Protein AF-A0A9P6C7R6-F1 (afdb_monomer_lite)

Secondary structure (DSSP, 8-state):
--S--S-TTB-HHHHHHHHHHHHTSHHHHHS-----EEEEETTTTEEEEE-TTHHHH--GGGHHHHHHHHTB-SSSB-TTHHHHHHHHHHHHHHHHHH-TTEEEET-EEEEE----HHHHHHHHHHHHH-SS--------S--------------S---THHHHHHTTTS-SS--S--TTPPEEEEE-TTEEEETTSEEEPPSS--SS-SS-EEETTEEE-B-TTT--EEESS--SSTTS--HHHHHHHHHHHHHHHHHHHHHHHHHHHHHHH-GGGGGGPPPPPP-TTTHHHHHHHTT-SSSSSS--

Structure (mmCIF, N/CA/C/O backbone):
data_AF-A0A9P6C7R6-F1
#
_entry.id   AF-A0A9P6C7R6-F1
#
loop_
_atom_site.group_PDB
_atom_site.id
_atom_site.type_symbol
_atom_site.label_atom_id
_atom_site.label_alt_id
_atom_site.label_comp_id
_atom_site.label_asym_id
_atom_site.label_entity_id
_atom_site.label_seq_id
_atom_site.pdbx_PDB_ins_code
_atom_site.Cartn_x
_atom_site.Cartn_y
_atom_site.Cartn_z
_atom_site.occupancy
_atom_site.B_iso_or_equiv
_atom_site.auth_seq_id
_atom_site.auth_comp_id
_atom_site.auth_asym_id
_atom_site.auth_atom_id
_atom_site.pdbx_PDB_model_num
ATOM 1 N N . MET A 1 1 ? 5.399 0.165 -2.615 1.00 94.88 1 MET A N 1
ATOM 2 C CA . MET A 1 1 ? 5.169 -1.297 -2.638 1.00 94.88 1 MET A CA 1
ATOM 3 C C . MET A 1 1 ? 6.331 -1.987 -3.335 1.00 94.88 1 MET A C 1
ATOM 5 O O . MET A 1 1 ? 6.963 -1.349 -4.171 1.00 94.88 1 MET A O 1
ATOM 9 N N . GLY A 1 2 ? 6.637 -3.234 -2.984 1.00 93.56 2 GLY A N 1
ATOM 10 C CA . GLY A 1 2 ? 7.708 -4.033 -3.580 1.00 93.56 2 GLY A CA 1
ATOM 11 C C . GLY A 1 2 ? 9.089 -3.879 -2.936 1.00 93.56 2 GLY A C 1
ATOM 12 O O . GLY A 1 2 ? 9.424 -2.855 -2.336 1.00 93.56 2 GLY A O 1
ATOM 13 N N . THR A 1 3 ? 9.912 -4.906 -3.124 1.00 90.50 3 THR A N 1
ATOM 14 C CA . THR A 1 3 ? 11.324 -5.013 -2.708 1.00 90.50 3 THR A CA 1
ATOM 15 C C . THR A 1 3 ? 12.289 -4.407 -3.739 1.00 90.50 3 THR A C 1
ATOM 17 O O . THR A 1 3 ? 13.413 -4.027 -3.405 1.00 90.50 3 THR A O 1
ATOM 20 N N . ARG A 1 4 ? 11.834 -4.176 -4.978 1.00 92.31 4 ARG A N 1
ATOM 21 C CA . ARG A 1 4 ? 12.520 -3.351 -5.986 1.00 92.31 4 ARG A CA 1
ATOM 22 C C . ARG A 1 4 ? 11.795 -2.032 -6.225 1.00 92.31 4 ARG A C 1
ATOM 24 O O . ARG A 1 4 ? 10.586 -1.970 -6.410 1.00 92.31 4 ARG A O 1
ATOM 31 N N . GLN A 1 5 ? 12.576 -0.953 -6.237 1.00 91.69 5 GLN A N 1
ATOM 32 C CA . GLN A 1 5 ? 12.093 0.436 -6.242 1.00 91.69 5 GLN A CA 1
ATOM 33 C C . GLN A 1 5 ? 12.692 1.273 -7.389 1.00 91.69 5 GLN A C 1
ATOM 35 O O . GLN A 1 5 ? 12.759 2.502 -7.309 1.00 91.69 5 GLN A O 1
ATOM 40 N N . TYR A 1 6 ? 13.199 0.615 -8.431 1.00 93.00 6 TYR A N 1
ATOM 41 C CA . TYR A 1 6 ? 13.752 1.246 -9.630 1.00 93.00 6 TYR A CA 1
ATOM 42 C C . TYR A 1 6 ? 13.246 0.515 -10.881 1.00 93.00 6 TYR A C 1
ATOM 44 O O . TYR A 1 6 ? 13.179 -0.718 -10.881 1.00 93.00 6 TYR A O 1
ATOM 52 N N . GLY A 1 7 ? 12.906 1.284 -11.918 1.00 91.69 7 GLY A N 1
ATOM 53 C CA . GLY A 1 7 ? 12.476 0.784 -13.229 1.00 91.69 7 GLY A CA 1
ATOM 54 C C . GLY A 1 7 ? 13.594 0.107 -14.030 1.00 91.69 7 GLY A C 1
ATOM 55 O O . GLY A 1 7 ? 14.722 -0.041 -13.550 1.00 91.69 7 GLY A O 1
ATOM 56 N N . MET A 1 8 ? 13.280 -0.340 -15.243 1.00 92.00 8 MET A N 1
ATOM 57 C CA . MET A 1 8 ? 14.215 -1.090 -16.096 1.00 92.00 8 MET A CA 1
ATOM 58 C C . MET A 1 8 ? 15.290 -0.210 -16.739 1.00 92.00 8 MET A C 1
ATOM 60 O O . MET A 1 8 ? 16.418 -0.649 -16.930 1.00 92.00 8 MET A O 1
ATOM 64 N N . ASP A 1 9 ? 14.954 1.047 -16.998 1.00 90.50 9 ASP A N 1
ATOM 65 C CA . ASP A 1 9 ? 15.763 2.099 -17.617 1.00 90.50 9 ASP A CA 1
ATOM 66 C C . ASP A 1 9 ? 16.523 2.958 -16.589 1.00 90.50 9 ASP A C 1
ATOM 68 O O . ASP A 1 9 ? 17.091 4.007 -16.909 1.00 90.50 9 ASP A O 1
ATOM 72 N N . ALA A 1 10 ? 16.553 2.543 -15.321 1.00 92.31 10 ALA A N 1
ATOM 73 C CA . ALA A 1 10 ? 17.283 3.263 -14.287 1.00 92.31 10 ALA A CA 1
ATOM 74 C C . ALA A 1 10 ? 18.778 3.373 -14.635 1.00 92.31 10 ALA A C 1
ATOM 76 O O . ALA A 1 10 ? 19.375 2.473 -15.230 1.00 92.31 10 ALA A O 1
ATOM 77 N N . THR A 1 11 ? 19.420 4.462 -14.211 1.00 92.31 11 THR A N 1
ATOM 78 C CA . THR A 1 11 ? 20.887 4.534 -14.235 1.00 92.31 11 THR A CA 1
ATOM 79 C C . THR A 1 11 ? 21.481 3.680 -13.112 1.00 92.31 11 THR A C 1
ATOM 81 O O . THR A 1 11 ? 20.829 3.406 -12.096 1.00 92.31 11 THR A O 1
ATOM 84 N N . MET A 1 12 ? 22.757 3.303 -13.228 1.00 91.25 12 MET A N 1
ATOM 85 C CA . MET A 1 12 ? 23.468 2.575 -12.164 1.00 91.25 12 MET A CA 1
ATOM 86 C C . MET A 1 12 ? 23.433 3.323 -10.821 1.00 91.25 12 MET A C 1
ATOM 88 O O . MET A 1 12 ? 23.206 2.719 -9.768 1.00 91.25 12 MET A O 1
ATOM 92 N N . SER A 1 13 ? 23.573 4.653 -10.853 1.00 93.25 13 SER A N 1
ATOM 93 C CA . SER A 1 13 ? 23.469 5.509 -9.665 1.00 93.25 13 SER A CA 1
ATOM 94 C C . SER A 1 13 ? 22.073 5.448 -9.033 1.00 93.25 13 SER A C 1
ATOM 96 O O . SER A 1 13 ? 21.936 5.261 -7.818 1.00 93.25 13 SER A O 1
ATOM 98 N N . LYS A 1 14 ? 21.013 5.511 -9.852 1.00 93.00 14 LYS A N 1
ATOM 99 C CA . LYS A 1 14 ? 19.628 5.393 -9.378 1.00 93.00 14 LYS A CA 1
ATOM 100 C C . LYS A 1 14 ? 19.358 4.024 -8.766 1.00 93.00 14 LYS A C 1
ATOM 102 O O . LYS A 1 14 ? 18.831 3.970 -7.654 1.00 93.00 14 LYS A O 1
ATOM 107 N N . LYS A 1 15 ? 19.770 2.938 -9.428 1.00 93.75 15 LYS A N 1
ATOM 108 C CA . LYS A 1 15 ? 19.685 1.570 -8.892 1.00 93.75 15 LYS A CA 1
ATOM 109 C C . LYS A 1 15 ? 20.369 1.468 -7.530 1.00 93.75 15 LYS A C 1
ATOM 111 O O . LYS A 1 15 ? 19.745 1.013 -6.573 1.00 93.75 15 LYS A O 1
ATOM 116 N N . LYS A 1 16 ? 21.611 1.953 -7.408 1.00 94.62 16 LYS A N 1
ATOM 117 C CA . LYS A 1 16 ? 22.373 1.951 -6.146 1.00 94.62 16 LYS A CA 1
ATOM 118 C C . LYS A 1 16 ? 21.652 2.729 -5.039 1.00 94.62 16 LYS A C 1
ATOM 120 O O . LYS A 1 16 ? 21.514 2.225 -3.928 1.00 94.62 16 LYS A O 1
ATOM 125 N N . SER A 1 17 ? 21.143 3.926 -5.343 1.00 93.88 17 SER A N 1
ATOM 126 C CA . SER A 1 17 ? 20.391 4.753 -4.387 1.00 93.88 17 SER A CA 1
ATOM 127 C C . SER A 1 17 ? 19.100 4.078 -3.916 1.00 93.88 17 SER A C 1
ATOM 129 O O . SER A 1 17 ? 18.814 4.061 -2.718 1.00 93.88 17 SER A O 1
ATOM 131 N N . GLN A 1 18 ? 18.323 3.505 -4.839 1.00 93.69 18 GLN A N 1
ATOM 132 C CA . GLN A 1 18 ? 17.054 2.853 -4.510 1.00 93.69 18 GLN A CA 1
ATOM 133 C C . GLN A 1 18 ? 17.266 1.549 -3.739 1.00 93.69 18 GLN A C 1
ATOM 135 O O . GLN A 1 18 ? 16.522 1.301 -2.794 1.00 93.69 18 GLN A O 1
ATOM 140 N N . ARG A 1 19 ? 18.309 0.769 -4.061 1.00 93.38 19 ARG A N 1
ATOM 141 C CA . ARG A 1 19 ? 18.711 -0.401 -3.264 1.00 93.38 19 ARG A CA 1
ATOM 142 C C . ARG A 1 19 ? 19.084 -0.005 -1.841 1.00 93.38 19 ARG A C 1
ATOM 144 O O . ARG A 1 19 ? 18.451 -0.489 -0.917 1.00 93.38 19 ARG A O 1
ATOM 151 N N . LYS A 1 20 ? 19.966 0.98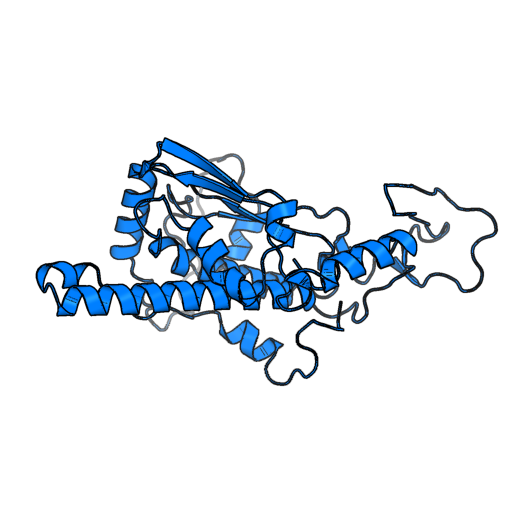9 -1.668 1.00 94.44 20 LYS A N 1
ATOM 152 C CA . LYS A 1 20 ? 20.350 1.490 -0.335 1.00 94.44 20 LYS A CA 1
ATOM 153 C C . LYS A 1 20 ? 19.141 1.933 0.500 1.00 94.44 20 LYS A C 1
ATOM 155 O O . LYS A 1 20 ? 19.106 1.697 1.702 1.00 94.44 20 LYS A O 1
ATOM 160 N N . LYS A 1 21 ? 18.146 2.584 -0.116 1.00 92.94 21 LYS A N 1
ATOM 161 C CA . LYS A 1 21 ? 16.893 2.941 0.575 1.00 92.94 21 LYS A CA 1
ATOM 162 C C . LYS A 1 21 ? 16.058 1.714 0.915 1.00 92.94 21 LYS A C 1
ATOM 164 O O . LYS A 1 21 ? 15.513 1.661 2.008 1.00 92.94 21 LYS A O 1
ATOM 169 N N . CYS A 1 22 ? 15.936 0.762 -0.005 1.00 93.06 22 CYS A N 1
ATOM 170 C CA . CYS A 1 22 ? 15.212 -0.475 0.255 1.00 93.06 22 CYS A CA 1
ATOM 171 C C . CYS A 1 22 ? 15.842 -1.223 1.436 1.00 93.06 22 CYS A C 1
ATOM 173 O O . CYS A 1 22 ? 15.143 -1.537 2.390 1.00 93.06 22 CYS A O 1
ATOM 175 N N . ASP A 1 23 ? 17.169 -1.370 1.425 1.00 92.38 23 ASP A N 1
ATOM 176 C CA . ASP A 1 23 ? 17.948 -2.059 2.455 1.00 92.38 23 ASP A CA 1
ATOM 177 C C . ASP A 1 23 ? 17.798 -1.454 3.851 1.00 92.38 23 ASP A C 1
ATOM 179 O O . ASP A 1 23 ? 17.815 -2.186 4.835 1.00 92.38 23 ASP A O 1
ATOM 183 N N . ARG A 1 24 ? 17.654 -0.127 3.941 1.00 93.75 24 ARG A N 1
ATOM 184 C CA . ARG A 1 24 ? 17.542 0.604 5.212 1.00 93.75 24 ARG A CA 1
ATOM 185 C C . ARG A 1 24 ? 16.098 0.784 5.693 1.00 93.75 24 ARG A C 1
ATOM 187 O O . ARG A 1 24 ? 15.881 1.494 6.662 1.00 93.75 24 ARG A O 1
ATOM 194 N N . THR A 1 25 ? 15.107 0.249 4.986 1.00 95.56 25 THR A N 1
ATOM 195 C CA . THR A 1 25 ? 13.692 0.448 5.328 1.00 95.56 25 THR A CA 1
ATOM 196 C C . THR A 1 25 ? 12.955 -0.880 5.371 1.00 95.56 25 THR A C 1
ATOM 198 O O . THR A 1 25 ? 13.440 -1.910 4.904 1.00 95.56 25 THR A O 1
ATOM 201 N N . THR A 1 26 ? 11.715 -0.834 5.840 1.00 96.38 26 THR A N 1
ATOM 202 C CA . THR A 1 26 ? 10.766 -1.950 5.783 1.00 96.38 26 THR A CA 1
ATOM 203 C C . THR A 1 26 ? 10.492 -2.462 4.368 1.00 96.38 26 THR A C 1
ATOM 205 O O . THR A 1 26 ? 10.004 -3.576 4.216 1.00 96.38 26 THR A O 1
ATOM 208 N N . SER A 1 27 ? 10.865 -1.728 3.308 1.00 95.38 27 SER A N 1
ATOM 209 C CA . SER A 1 27 ? 10.703 -2.225 1.934 1.00 95.38 27 SER A CA 1
ATOM 210 C C . SER A 1 27 ? 11.466 -3.517 1.682 1.00 95.38 27 SER A C 1
ATOM 212 O O . SER A 1 27 ? 10.966 -4.341 0.924 1.00 95.38 27 SER A O 1
ATOM 214 N N . ARG A 1 28 ? 12.633 -3.705 2.315 1.00 93.12 28 ARG A N 1
ATOM 215 C CA . ARG A 1 28 ? 13.377 -4.957 2.199 1.00 93.12 28 ARG A CA 1
ATOM 216 C C . ARG A 1 28 ? 12.634 -6.082 2.899 1.00 93.12 28 ARG A C 1
ATOM 218 O O . ARG A 1 28 ? 12.256 -7.022 2.233 1.00 93.12 28 ARG A O 1
ATOM 225 N N . SER A 1 29 ? 12.398 -5.984 4.203 1.00 94.38 29 SER A N 1
ATOM 226 C CA . SER A 1 29 ? 11.849 -7.097 4.992 1.00 94.38 29 SER A CA 1
ATOM 227 C C . SER A 1 29 ? 10.355 -7.355 4.785 1.00 94.38 29 SER A C 1
ATOM 229 O O . SER A 1 29 ? 9.925 -8.494 4.918 1.00 94.38 29 SER A O 1
ATOM 231 N N . LEU A 1 30 ? 9.566 -6.323 4.476 1.00 95.75 30 LEU A N 1
ATOM 232 C CA . LEU A 1 30 ? 8.101 -6.397 4.403 1.00 95.75 30 LEU A CA 1
ATOM 233 C C . LEU A 1 30 ? 7.547 -6.161 2.990 1.00 95.75 30 LEU A C 1
ATOM 235 O O . LEU A 1 30 ? 6.341 -6.258 2.783 1.00 95.75 30 LEU A O 1
ATOM 239 N N . GLY A 1 31 ? 8.371 -5.776 2.008 1.00 95.44 31 GLY A N 1
ATOM 240 C CA . GLY A 1 31 ? 7.878 -5.401 0.673 1.00 95.44 31 GLY A CA 1
ATOM 241 C C . GLY A 1 31 ? 7.023 -4.123 0.663 1.00 95.44 31 GLY A C 1
ATOM 242 O O . GLY A 1 31 ? 6.351 -3.814 -0.324 1.00 95.44 31 GLY A O 1
ATOM 243 N N . VAL A 1 32 ? 7.030 -3.350 1.749 1.00 96.50 32 VAL A N 1
ATOM 244 C CA . VAL A 1 32 ? 6.277 -2.101 1.906 1.00 96.50 32 VAL A CA 1
ATOM 245 C C . VAL A 1 32 ? 7.051 -1.147 2.812 1.00 96.50 32 VAL A C 1
ATOM 247 O O . VAL A 1 32 ? 7.768 -1.578 3.701 1.00 96.50 32 VAL A O 1
ATOM 250 N N . ARG A 1 33 ? 6.930 0.162 2.575 1.00 96.00 33 ARG A N 1
ATOM 251 C CA . ARG A 1 33 ? 7.347 1.213 3.516 1.00 96.00 33 ARG A CA 1
ATOM 252 C C . ARG A 1 33 ? 6.305 2.317 3.531 1.00 96.00 33 ARG A C 1
ATOM 254 O O . ARG A 1 33 ? 5.650 2.545 2.511 1.00 96.00 33 ARG A O 1
ATOM 261 N N . VAL A 1 34 ? 6.221 3.039 4.639 1.00 96.19 34 VAL A N 1
ATOM 262 C CA . VAL A 1 34 ? 5.371 4.224 4.746 1.00 96.19 34 VAL A CA 1
ATOM 263 C C . VAL A 1 34 ? 6.041 5.380 4.002 1.00 96.19 34 VAL A C 1
ATOM 265 O O . VAL A 1 34 ? 7.181 5.749 4.279 1.00 96.19 34 VAL A O 1
ATOM 268 N N . CYS A 1 35 ? 5.352 5.926 3.000 1.00 94.44 35 CYS A N 1
ATOM 269 C CA . CYS A 1 35 ? 5.819 7.101 2.252 1.00 94.44 35 CYS A CA 1
ATOM 270 C C . CYS A 1 35 ? 5.299 8.420 2.843 1.00 94.44 35 CYS A C 1
ATOM 272 O O . CYS A 1 35 ? 5.810 9.481 2.491 1.00 94.44 35 CYS A O 1
ATOM 274 N N . GLY A 1 36 ? 4.307 8.338 3.722 1.00 95.25 36 GLY A N 1
ATOM 275 C CA . GLY A 1 36 ? 3.716 9.435 4.467 1.00 95.25 36 GLY A CA 1
ATOM 276 C C . GLY A 1 36 ? 2.305 9.063 4.914 1.00 95.25 36 GLY A C 1
ATOM 277 O O . GLY A 1 36 ? 1.679 8.186 4.315 1.00 95.25 36 GLY A O 1
ATOM 278 N N . MET A 1 37 ? 1.817 9.722 5.955 1.00 95.31 37 MET A N 1
ATOM 279 C CA . MET A 1 37 ? 0.425 9.652 6.384 1.00 95.31 37 MET A CA 1
ATOM 280 C C . MET A 1 37 ? -0.005 10.974 7.013 1.00 95.31 37 MET A C 1
ATOM 282 O O . MET A 1 37 ? 0.809 11.718 7.560 1.00 95.31 37 MET A O 1
ATOM 286 N N . GLN A 1 38 ? -1.300 11.244 6.931 1.00 96.31 38 GLN A N 1
ATOM 287 C CA . GLN A 1 38 ? -1.955 12.365 7.583 1.00 96.31 38 GLN A CA 1
ATOM 288 C C . GLN A 1 38 ? -3.252 11.838 8.191 1.00 96.31 38 GLN A C 1
ATOM 290 O O . GLN A 1 38 ? -4.066 11.246 7.483 1.00 96.31 38 GLN A O 1
ATOM 295 N N . VAL A 1 39 ? -3.417 12.024 9.497 1.00 96.62 39 VAL A N 1
ATOM 296 C CA . VAL A 1 39 ? -4.506 11.434 10.282 1.00 96.62 39 VAL A CA 1
ATOM 297 C C . VAL A 1 39 ? -5.137 12.526 11.130 1.00 96.62 39 VAL A C 1
ATOM 299 O O . VAL A 1 39 ? -4.428 13.251 11.825 1.00 96.62 39 VAL A O 1
ATOM 302 N N . TRP A 1 40 ? -6.459 12.669 11.065 1.00 96.25 40 TRP A N 1
ATOM 303 C CA . TRP A 1 40 ? -7.188 13.592 11.933 1.00 96.25 40 TRP A CA 1
ATOM 304 C C . TRP A 1 40 ? -7.342 12.985 13.329 1.00 96.25 40 TRP A C 1
ATOM 306 O O . TRP A 1 40 ? -7.900 11.895 13.481 1.00 96.25 40 TRP A O 1
ATOM 316 N N . ASN A 1 41 ? -6.851 13.696 14.339 1.00 95.19 41 ASN A N 1
ATOM 317 C CA . ASN A 1 41 ? -7.030 13.356 15.739 1.00 95.19 41 ASN A CA 1
ATOM 318 C C . ASN A 1 41 ? -8.208 14.164 16.291 1.00 95.19 41 ASN A C 1
ATOM 320 O O . ASN A 1 41 ? -8.160 15.390 16.342 1.00 95.19 41 ASN A O 1
ATOM 324 N N . VAL A 1 42 ? -9.262 13.460 16.694 1.00 94.38 42 VAL A N 1
ATOM 325 C CA . VAL A 1 42 ? -10.492 14.042 17.240 1.00 94.38 42 VAL A CA 1
ATOM 326 C C . VAL A 1 42 ? -10.247 14.635 18.625 1.00 94.38 42 VAL A C 1
ATOM 328 O O . VAL A 1 42 ? -10.755 15.710 18.908 1.00 94.38 42 VAL A O 1
ATOM 331 N N . ALA A 1 43 ? -9.428 13.989 19.459 1.00 93.00 43 ALA A N 1
ATOM 332 C CA . ALA A 1 43 ? -9.147 14.459 20.814 1.00 93.00 43 ALA A CA 1
ATOM 333 C C . ALA A 1 43 ? -8.364 15.783 20.832 1.00 93.00 43 ALA A C 1
ATOM 335 O O . ALA A 1 43 ? -8.543 16.591 21.738 1.00 93.00 43 ALA A O 1
ATOM 336 N N . THR A 1 44 ? -7.490 16.005 19.845 1.00 95.12 44 THR A N 1
ATOM 337 C CA . THR A 1 44 ? -6.675 17.228 19.729 1.00 95.12 44 THR A CA 1
ATOM 338 C C . THR A 1 44 ? -7.141 18.174 18.624 1.00 95.12 44 THR A C 1
ATOM 340 O O . THR A 1 44 ? -6.441 19.148 18.348 1.00 95.12 44 THR A O 1
ATOM 343 N N . GLU A 1 45 ? -8.246 17.854 17.944 1.00 95.44 45 GLU A N 1
ATOM 344 C CA . GLU A 1 45 ? -8.813 18.595 16.805 1.00 95.44 45 GLU A CA 1
ATOM 345 C C . GLU A 1 45 ? -7.760 19.056 15.779 1.00 95.44 45 GLU A C 1
ATOM 347 O O . GLU A 1 45 ? -7.742 20.195 15.309 1.00 95.44 45 GLU A O 1
ATOM 352 N N . SER A 1 46 ? -6.815 18.173 15.457 1.00 95.88 46 SER A N 1
ATOM 353 C CA . SER A 1 46 ? -5.667 18.512 14.612 1.00 95.88 46 SER A CA 1
ATOM 354 C C . SER A 1 46 ? -5.150 17.318 13.819 1.00 95.88 46 SER A C 1
ATOM 356 O O . SER A 1 46 ? -5.408 16.156 14.134 1.00 95.88 46 SER A O 1
ATOM 358 N N . TYR A 1 47 ? -4.399 17.606 12.754 1.00 95.75 47 TYR A N 1
ATOM 359 C CA . TYR A 1 47 ? -3.751 16.574 11.954 1.00 95.75 47 TYR A CA 1
ATOM 360 C C . TYR A 1 47 ? -2.426 16.134 12.573 1.00 95.75 47 TYR A C 1
ATOM 362 O O . TYR A 1 47 ? -1.510 16.937 12.739 1.00 95.75 47 TYR A O 1
ATOM 370 N N . SER A 1 48 ? -2.292 14.831 12.806 1.00 94.38 48 SER A N 1
ATOM 371 C CA . SER A 1 48 ? -0.994 14.183 12.961 1.00 94.38 48 SER A CA 1
ATOM 372 C C . SER A 1 48 ? -0.428 13.875 11.576 1.00 94.38 48 SER A C 1
ATOM 374 O O . SER A 1 48 ? -1.102 13.258 10.746 1.00 94.38 48 SER A O 1
ATOM 376 N N . ILE A 1 49 ? 0.793 14.335 11.305 1.00 95.06 49 ILE A N 1
ATOM 377 C CA . ILE A 1 49 ? 1.462 14.172 10.013 1.00 95.06 49 ILE A CA 1
ATOM 378 C C . ILE A 1 49 ? 2.744 13.381 10.230 1.00 95.06 49 ILE A C 1
ATOM 380 O O . ILE A 1 49 ? 3.590 13.759 11.037 1.00 95.06 49 ILE A O 1
ATOM 384 N N . GLN A 1 50 ? 2.910 12.315 9.456 1.00 94.31 50 GLN A N 1
ATOM 385 C CA . GLN A 1 50 ? 4.173 11.605 9.331 1.00 94.31 50 GLN A CA 1
ATOM 386 C C . GLN A 1 50 ? 4.645 11.739 7.890 1.00 94.31 50 GLN A C 1
ATOM 388 O O . GLN A 1 50 ? 3.952 11.335 6.954 1.00 94.31 50 GLN A O 1
ATOM 393 N N . ASP A 1 51 ? 5.824 12.316 7.694 1.00 95.31 51 ASP A N 1
ATOM 394 C CA . ASP A 1 51 ? 6.372 12.499 6.359 1.00 95.31 51 ASP A CA 1
ATOM 395 C C . ASP A 1 51 ? 7.170 11.273 5.878 1.00 95.31 51 ASP A C 1
ATOM 397 O O . ASP A 1 51 ? 7.327 10.250 6.553 1.00 95.31 51 ASP A O 1
ATOM 401 N N . LYS A 1 52 ? 7.706 11.381 4.660 1.00 91.00 52 LYS A N 1
ATOM 402 C CA . LYS A 1 52 ? 8.511 10.326 4.033 1.00 91.00 52 LYS A CA 1
ATOM 403 C C . LYS A 1 52 ? 9.847 10.060 4.724 1.00 91.00 52 LYS A C 1
ATOM 405 O O . LYS A 1 52 ? 10.500 9.088 4.352 1.00 91.00 52 LYS A O 1
ATOM 410 N N . TYR A 1 53 ? 10.343 10.971 5.557 1.00 93.25 53 TYR A N 1
ATOM 411 C CA . TYR A 1 53 ? 11.594 10.796 6.285 1.00 93.25 53 TYR A CA 1
ATOM 412 C C . TYR A 1 53 ? 11.315 9.996 7.546 1.00 93.25 53 TYR A C 1
ATOM 414 O O . TYR A 1 53 ? 11.909 8.934 7.694 1.00 93.25 53 TYR A O 1
ATOM 422 N N . SER A 1 54 ? 10.303 10.388 8.320 1.00 92.19 54 SER A N 1
ATOM 423 C CA . SER A 1 54 ? 9.813 9.596 9.450 1.00 92.19 54 SER A CA 1
ATOM 424 C C . SER A 1 54 ? 9.420 8.177 9.022 1.00 92.19 54 SER A C 1
ATOM 426 O O . SER A 1 54 ? 9.815 7.206 9.656 1.00 92.19 54 SER A O 1
ATOM 428 N N . GLY A 1 55 ? 8.739 8.023 7.880 1.00 93.00 55 GLY A N 1
ATOM 429 C CA . GLY A 1 55 ? 8.384 6.706 7.335 1.00 93.00 55 GLY A CA 1
ATOM 430 C C . GLY A 1 55 ? 9.576 5.819 6.932 1.00 93.00 55 GLY A C 1
ATOM 431 O O . GLY A 1 55 ? 9.419 4.605 6.799 1.00 93.00 55 GLY A O 1
ATOM 432 N N . ARG A 1 56 ? 10.777 6.390 6.734 1.00 93.19 56 ARG A N 1
ATOM 433 C CA . ARG A 1 56 ? 12.011 5.621 6.461 1.00 93.19 56 ARG A CA 1
ATOM 434 C C . ARG A 1 56 ? 12.684 5.105 7.722 1.00 93.19 56 ARG A C 1
ATOM 436 O O . ARG A 1 56 ? 13.506 4.203 7.597 1.00 93.19 56 ARG A O 1
ATOM 443 N N . ASP A 1 57 ? 12.370 5.688 8.869 1.00 95.62 57 ASP A N 1
ATOM 444 C CA . ASP A 1 57 ? 12.975 5.315 10.143 1.00 95.62 57 ASP A CA 1
ATOM 445 C C . ASP A 1 57 ? 12.122 4.273 10.886 1.00 95.62 57 ASP A C 1
ATOM 447 O O . ASP A 1 57 ? 12.596 3.673 11.845 1.00 95.62 57 ASP A O 1
ATOM 451 N N . VAL A 1 58 ? 10.909 3.987 10.386 1.00 96.44 58 VAL A N 1
ATOM 452 C CA . VAL A 1 58 ? 10.040 2.906 10.875 1.00 96.44 58 VAL A CA 1
ATOM 453 C C . VAL A 1 58 ? 10.745 1.561 10.749 1.00 96.44 58 VAL A C 1
ATOM 455 O O . VAL A 1 58 ? 11.117 1.133 9.647 1.00 96.44 58 VAL A O 1
ATOM 458 N N . ARG A 1 59 ? 10.873 0.869 11.879 1.00 96.62 59 ARG A N 1
ATOM 459 C CA . ARG A 1 59 ? 11.432 -0.480 11.961 1.00 96.62 59 ARG A CA 1
ATOM 460 C C . ARG A 1 59 ? 10.360 -1.542 11.682 1.00 96.62 59 ARG A C 1
ATOM 462 O O . ARG A 1 59 ? 9.169 -1.274 11.831 1.00 96.62 59 ARG A O 1
ATOM 469 N N . PRO A 1 60 ? 10.742 -2.763 11.261 1.00 96.19 60 PRO A N 1
ATOM 470 C CA . PRO A 1 60 ? 9.772 -3.811 10.936 1.00 96.19 60 PRO A CA 1
ATOM 471 C C . PRO A 1 60 ? 8.810 -4.172 12.074 1.00 96.19 60 PRO A C 1
ATOM 473 O O . PRO A 1 60 ? 7.641 -4.418 11.810 1.00 96.19 60 PRO A O 1
ATOM 476 N N . ASP A 1 61 ? 9.273 -4.165 13.321 1.00 96.62 61 ASP A N 1
ATOM 477 C CA . ASP A 1 61 ? 8.466 -4.422 14.521 1.00 96.62 61 ASP A CA 1
ATOM 478 C C . ASP A 1 61 ? 7.561 -3.243 14.921 1.00 96.62 61 ASP A C 1
ATOM 480 O O . ASP A 1 61 ? 6.582 -3.431 15.633 1.00 96.62 61 ASP A O 1
ATOM 484 N N . GLU A 1 62 ? 7.839 -2.037 14.424 1.00 97.06 62 GLU A N 1
ATOM 485 C CA . GLU A 1 62 ? 6.997 -0.848 14.620 1.00 97.06 62 GLU A CA 1
ATOM 486 C C . GLU A 1 62 ? 5.936 -0.703 13.524 1.00 97.06 62 GLU A C 1
ATOM 488 O O . GLU A 1 62 ? 5.045 0.138 13.614 1.00 97.06 62 GLU A O 1
ATOM 493 N N . PHE A 1 63 ? 6.018 -1.497 12.455 1.00 97.56 63 PHE A N 1
ATOM 494 C CA . PHE A 1 63 ? 5.143 -1.335 11.298 1.00 97.56 63 PHE A CA 1
ATOM 495 C C . PHE A 1 63 ? 3.658 -1.468 11.665 1.00 97.56 63 PHE A C 1
ATOM 497 O O . PHE A 1 63 ? 2.833 -0.673 11.207 1.00 97.56 63 PHE A O 1
ATOM 504 N N . ASP A 1 64 ? 3.328 -2.427 12.528 1.00 97.56 64 ASP A N 1
ATOM 505 C CA . ASP A 1 64 ? 1.959 -2.674 12.976 1.00 97.56 64 ASP A CA 1
ATOM 506 C C . ASP A 1 64 ? 1.414 -1.495 13.794 1.00 97.56 64 ASP A C 1
ATOM 508 O O . ASP A 1 64 ? 0.275 -1.078 13.588 1.00 97.56 64 ASP A O 1
ATOM 512 N N . SER A 1 65 ? 2.230 -0.900 14.673 1.00 97.12 65 SER A N 1
ATOM 513 C CA . SER A 1 65 ? 1.812 0.250 15.483 1.00 97.12 65 SER A CA 1
ATOM 514 C C . SER A 1 65 ? 1.627 1.505 14.629 1.00 97.12 65 SER A C 1
ATOM 516 O O . SER A 1 65 ? 0.657 2.241 14.819 1.00 97.12 65 SER A O 1
ATOM 518 N N . VAL A 1 66 ? 2.483 1.713 13.623 1.00 97.31 66 VAL A N 1
ATOM 519 C CA . VAL A 1 66 ? 2.324 2.803 12.652 1.00 97.31 66 VAL A CA 1
ATOM 520 C C . VAL A 1 66 ? 1.035 2.615 11.847 1.00 97.31 66 VAL A C 1
ATOM 522 O O . VAL A 1 66 ? 0.236 3.547 11.741 1.00 97.31 66 VAL A O 1
ATOM 525 N N . LEU A 1 67 ? 0.755 1.406 11.352 1.00 97.69 67 LEU A N 1
ATOM 526 C CA . LEU A 1 67 ? -0.493 1.122 10.636 1.00 97.69 67 LEU A CA 1
ATOM 527 C C . LEU A 1 67 ? -1.734 1.250 11.540 1.00 97.69 67 LEU A C 1
ATOM 529 O O . LEU A 1 67 ? -2.766 1.754 11.097 1.00 97.69 67 LEU A O 1
ATOM 533 N N . ALA A 1 68 ? -1.637 0.857 12.812 1.00 97.69 68 ALA A N 1
ATOM 534 C CA . ALA A 1 68 ? -2.700 1.050 13.795 1.00 97.69 68 ALA A CA 1
ATOM 535 C C . ALA A 1 68 ? -2.955 2.536 14.081 1.00 97.69 68 ALA A C 1
ATOM 537 O O . ALA A 1 68 ? -4.109 2.940 14.205 1.00 97.69 68 ALA A O 1
ATOM 538 N N . SER A 1 69 ? -1.904 3.363 14.131 1.00 96.62 69 SER A N 1
ATOM 539 C CA . SER A 1 69 ? -2.048 4.812 14.318 1.00 96.62 69 SER A CA 1
ATOM 540 C C . SER A 1 69 ? -2.741 5.491 13.135 1.00 96.62 69 SER A C 1
ATOM 542 O O . SER A 1 69 ? -3.544 6.393 13.353 1.00 96.62 69 SER A O 1
ATOM 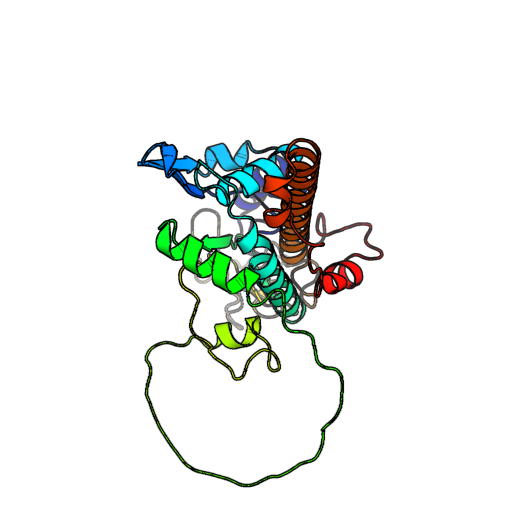544 N N . PHE A 1 70 ? -2.538 4.998 11.904 1.00 97.00 70 PHE A N 1
ATOM 545 C CA . PHE A 1 70 ? -3.332 5.419 10.744 1.00 97.00 70 PHE A CA 1
ATOM 546 C C . PHE A 1 70 ? -4.823 5.087 10.895 1.00 97.00 70 PHE A C 1
ATOM 548 O O . PHE A 1 70 ? -5.671 5.838 10.429 1.00 97.00 70 PHE A O 1
ATOM 555 N N . LEU A 1 71 ? -5.155 3.974 11.551 1.00 96.75 71 LEU A N 1
ATOM 556 C CA . LEU A 1 71 ? -6.534 3.562 11.818 1.00 96.75 71 LEU A CA 1
ATOM 557 C C . LEU A 1 71 ? -7.061 4.079 13.165 1.00 96.75 71 LEU A C 1
ATOM 559 O O . LEU A 1 71 ? -8.077 3.582 13.643 1.00 96.75 71 LEU A O 1
ATOM 563 N N . SER A 1 72 ? -6.402 5.051 13.794 1.00 95.62 72 SER A N 1
ATOM 564 C CA . SER A 1 72 ? -6.835 5.652 15.057 1.00 95.62 72 SER A CA 1
ATOM 565 C C . SER A 1 72 ? -7.350 7.067 14.826 1.00 95.62 72 SER A C 1
ATOM 567 O O . SER A 1 72 ? -6.762 7.833 14.071 1.00 95.62 72 SER A O 1
ATOM 569 N N . ASN A 1 73 ? -8.433 7.439 15.507 1.00 94.44 73 ASN A N 1
ATOM 570 C CA . ASN A 1 73 ? -8.933 8.817 15.503 1.00 94.44 73 ASN A CA 1
ATOM 571 C C . ASN A 1 73 ? -8.454 9.625 16.725 1.00 94.44 73 ASN A C 1
ATOM 573 O O . ASN A 1 73 ? -9.011 10.681 17.009 1.00 94.44 73 ASN A O 1
ATOM 577 N N . GLY A 1 74 ? -7.475 9.117 17.479 1.00 93.00 74 GLY A N 1
ATOM 578 C CA . GLY A 1 74 ? -6.966 9.734 18.709 1.00 93.00 74 GLY A CA 1
ATOM 579 C C . GLY A 1 74 ? -7.712 9.341 19.987 1.00 93.00 74 GLY A C 1
ATOM 580 O O . GLY A 1 74 ? -7.130 9.414 21.063 1.00 93.00 74 GLY A O 1
ATOM 581 N N . GLU A 1 75 ? -8.947 8.850 19.880 1.00 93.19 75 GLU A N 1
ATOM 582 C CA . GLU A 1 75 ? -9.724 8.334 21.017 1.00 93.19 75 GLU A CA 1
ATOM 583 C C . GLU A 1 75 ? -9.858 6.808 20.985 1.00 93.19 75 GLU A C 1
ATOM 585 O O . GLU A 1 75 ? -9.807 6.142 22.017 1.00 93.19 75 GLU A O 1
ATOM 590 N N . ARG A 1 76 ? -10.055 6.236 19.790 1.00 92.50 76 ARG A N 1
ATOM 591 C CA . ARG A 1 76 ? -10.273 4.803 19.577 1.00 92.50 76 ARG A CA 1
ATOM 592 C C . ARG A 1 76 ? -9.684 4.328 18.254 1.00 92.50 76 ARG A C 1
ATOM 594 O O . ARG A 1 76 ? -9.567 5.078 17.284 1.00 92.50 76 ARG A O 1
ATOM 601 N N . LEU A 1 77 ? -9.405 3.030 18.193 1.00 95.69 77 LEU A N 1
ATOM 602 C CA . LEU A 1 77 ? -9.082 2.347 16.946 1.00 95.69 77 LEU A CA 1
ATOM 603 C C . LEU A 1 77 ? -10.359 2.146 16.110 1.00 95.69 77 LEU A C 1
ATOM 605 O O . LEU A 1 77 ? -11.352 1.586 16.586 1.00 95.69 77 LEU A O 1
ATOM 609 N N . LEU A 1 78 ? -10.322 2.535 14.837 1.00 95.75 78 LEU A N 1
ATOM 610 C CA . LEU A 1 78 ? -11.368 2.335 13.827 1.00 95.75 78 LEU A CA 1
ATOM 611 C C . LEU A 1 78 ? -11.375 0.883 13.320 1.00 95.75 78 LEU A C 1
ATOM 613 O O . LEU A 1 78 ? -11.329 0.602 12.124 1.00 95.75 78 LEU A O 1
ATOM 617 N N . VAL A 1 79 ? -11.431 -0.067 14.252 1.00 94.94 79 VAL A N 1
ATOM 618 C CA . VAL A 1 79 ? -11.205 -1.498 14.010 1.00 94.94 79 VAL A CA 1
ATOM 619 C C . VAL A 1 79 ? -12.165 -2.098 12.972 1.00 94.94 79 VAL A C 1
ATOM 621 O O . VAL A 1 79 ? -11.791 -2.995 12.224 1.00 94.94 79 VAL A O 1
ATOM 624 N N . HIS A 1 80 ? -13.380 -1.553 12.850 1.00 93.94 80 HIS A N 1
ATOM 625 C CA . HIS A 1 80 ? -14.391 -1.991 11.881 1.00 93.94 80 HIS A CA 1
ATOM 626 C C . HIS A 1 80 ? -13.999 -1.731 10.417 1.00 93.94 80 HIS A C 1
ATOM 628 O O . HIS A 1 80 ? -14.597 -2.314 9.515 1.00 93.94 80 HIS A O 1
ATOM 634 N N . GLN A 1 81 ? -12.975 -0.909 10.166 1.00 95.00 81 GLN A N 1
ATOM 635 C CA . GLN A 1 81 ? -12.392 -0.733 8.834 1.00 95.00 81 GLN A CA 1
ATOM 636 C C . GLN A 1 81 ? -11.582 -1.959 8.393 1.00 95.00 81 GLN A C 1
ATOM 638 O O . GLN A 1 81 ? -11.499 -2.23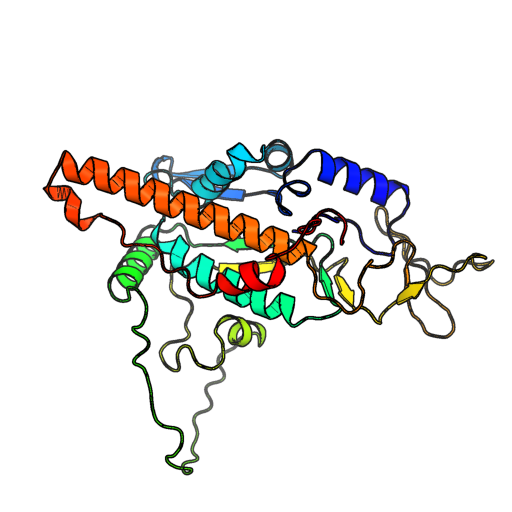7 7.197 1.00 95.00 81 GLN A O 1
ATOM 643 N N . ILE A 1 82 ? -11.003 -2.712 9.337 1.00 96.25 82 ILE A N 1
ATOM 644 C CA . ILE A 1 82 ? -10.055 -3.797 9.049 1.00 96.25 82 ILE A CA 1
ATOM 645 C C . ILE A 1 82 ? -10.676 -4.916 8.195 1.00 96.25 82 ILE A C 1
ATOM 647 O O . ILE A 1 82 ? -10.075 -5.241 7.172 1.00 96.25 82 ILE A O 1
ATOM 651 N N . PRO A 1 83 ? -11.864 -5.479 8.506 1.00 93.62 83 PRO A N 1
ATOM 652 C CA . PRO A 1 83 ? -12.439 -6.555 7.692 1.00 93.62 83 PRO A CA 1
ATOM 653 C C . PRO A 1 83 ? -12.686 -6.140 6.235 1.00 93.62 83 PRO A C 1
ATOM 655 O O . PRO A 1 83 ? -12.382 -6.888 5.307 1.00 93.62 83 PRO A O 1
ATOM 658 N N . VAL A 1 84 ? -13.188 -4.920 6.017 1.00 91.75 84 VAL A N 1
ATOM 659 C CA . VAL A 1 84 ? -13.446 -4.390 4.669 1.00 91.75 84 VAL A CA 1
ATOM 660 C C . VAL A 1 84 ? -12.136 -4.096 3.937 1.00 91.75 84 VAL A C 1
ATOM 662 O O . VAL A 1 84 ? -12.010 -4.382 2.744 1.00 91.75 84 VAL A O 1
ATOM 665 N N . LEU A 1 85 ? -11.138 -3.565 4.644 1.00 94.94 85 LEU A N 1
ATOM 666 C CA . LEU A 1 85 ? -9.813 -3.321 4.090 1.00 94.94 85 LEU A CA 1
ATOM 667 C C . LEU A 1 85 ? -9.145 -4.632 3.655 1.00 94.94 85 LEU A C 1
ATOM 669 O O . LEU A 1 85 ? -8.642 -4.705 2.537 1.00 94.94 85 LEU A O 1
ATOM 673 N N . LEU A 1 86 ? -9.214 -5.686 4.472 1.00 95.88 86 LEU A N 1
ATOM 674 C CA . LEU A 1 86 ? -8.702 -7.014 4.124 1.00 95.88 86 LEU A CA 1
ATOM 675 C C . LEU A 1 86 ? -9.368 -7.572 2.866 1.00 95.88 86 LEU A C 1
ATOM 677 O O . LEU A 1 86 ? -8.664 -7.962 1.939 1.00 95.88 86 LEU A O 1
ATOM 681 N N . GLN A 1 87 ? -10.701 -7.519 2.769 1.00 92.44 87 GLN A N 1
ATOM 682 C CA . GLN A 1 87 ? -11.420 -7.951 1.563 1.00 92.44 87 GLN A CA 1
ATOM 683 C C . GLN A 1 87 ? -10.920 -7.230 0.302 1.00 92.44 87 GLN A C 1
ATOM 685 O O . GLN A 1 87 ? -10.672 -7.869 -0.724 1.00 92.44 87 GLN A O 1
ATOM 690 N N . LYS A 1 88 ? -10.710 -5.908 0.379 1.00 94.12 88 LYS A N 1
ATOM 691 C CA . LYS A 1 88 ? -10.170 -5.113 -0.736 1.00 94.12 88 LYS A CA 1
ATOM 692 C C . LYS A 1 88 ? -8.737 -5.498 -1.086 1.00 94.12 88 LYS A C 1
ATOM 694 O O . LYS A 1 88 ? -8.407 -5.570 -2.268 1.00 94.12 88 LYS A O 1
ATOM 699 N N . LEU A 1 89 ? -7.890 -5.747 -0.089 1.00 97.06 89 LEU A N 1
ATOM 700 C CA . LEU A 1 89 ? -6.495 -6.138 -0.301 1.00 97.06 89 LEU A CA 1
ATOM 701 C C . LEU A 1 89 ? -6.379 -7.554 -0.877 1.00 97.06 89 LEU A C 1
ATOM 703 O O . LEU A 1 89 ? -5.576 -7.760 -1.784 1.00 97.06 89 LEU A O 1
ATOM 707 N N . TYR A 1 90 ? -7.216 -8.500 -0.445 1.00 95.88 90 TYR A N 1
ATOM 708 C CA . TYR A 1 90 ? -7.284 -9.841 -1.033 1.00 95.88 90 TYR A CA 1
ATOM 709 C C . TYR A 1 90 ? -7.810 -9.809 -2.468 1.00 95.88 90 TYR A C 1
ATOM 711 O O . TYR A 1 90 ? -7.259 -10.469 -3.350 1.00 95.88 90 TYR A O 1
ATOM 719 N N . ALA A 1 91 ? -8.846 -9.014 -2.748 1.00 94.06 91 ALA A N 1
ATOM 720 C CA . ALA A 1 91 ? -9.311 -8.801 -4.116 1.00 94.06 91 ALA A CA 1
ATOM 721 C C . ALA A 1 91 ? -8.209 -8.186 -4.992 1.00 94.06 91 ALA A C 1
ATOM 723 O O . ALA A 1 91 ? -7.963 -8.659 -6.103 1.00 94.06 91 ALA A O 1
ATOM 724 N N . LEU A 1 92 ? -7.488 -7.189 -4.471 1.00 96.19 92 LEU A N 1
ATOM 725 C CA . LEU A 1 92 ? -6.362 -6.583 -5.171 1.00 96.19 92 LEU A CA 1
ATOM 726 C C . LEU A 1 92 ? -5.240 -7.593 -5.436 1.00 96.19 92 LEU A C 1
ATOM 728 O O . LEU A 1 92 ? -4.724 -7.642 -6.550 1.00 96.19 92 LEU A O 1
ATOM 732 N N . ALA A 1 93 ? -4.899 -8.430 -4.455 1.00 96.44 93 ALA A N 1
ATOM 733 C CA . ALA A 1 93 ? -3.912 -9.489 -4.621 1.00 96.44 93 ALA A CA 1
ATOM 734 C C . ALA A 1 93 ? -4.319 -10.460 -5.741 1.00 96.44 93 ALA A C 1
ATOM 736 O O . ALA A 1 93 ? -3.495 -10.786 -6.593 1.00 96.44 93 ALA A O 1
ATOM 737 N N . ARG A 1 94 ? -5.603 -10.846 -5.827 1.00 95.75 94 ARG A N 1
ATOM 738 C CA . ARG A 1 94 ? -6.121 -11.690 -6.923 1.00 95.75 94 ARG A CA 1
ATOM 739 C C . ARG A 1 94 ? -5.989 -11.023 -8.289 1.00 95.75 94 ARG A C 1
ATOM 741 O O . ARG A 1 94 ? -5.649 -11.702 -9.256 1.00 95.75 94 ARG A O 1
ATOM 748 N N . ILE A 1 95 ? -6.236 -9.716 -8.383 1.00 95.81 95 ILE A N 1
ATOM 749 C CA . ILE A 1 95 ? -6.044 -8.963 -9.630 1.00 95.81 95 ILE A CA 1
ATOM 750 C C . ILE A 1 95 ? -4.563 -8.954 -10.011 1.00 95.81 95 ILE A C 1
ATOM 752 O O . ILE A 1 95 ? -4.225 -9.375 -11.112 1.00 95.81 95 ILE A O 1
ATOM 756 N N . VAL A 1 96 ? -3.676 -8.536 -9.102 1.00 94.88 96 VAL A N 1
ATOM 757 C CA . VAL A 1 96 ? -2.228 -8.456 -9.363 1.00 94.88 96 VAL A CA 1
ATOM 758 C C . VAL A 1 96 ? -1.651 -9.827 -9.731 1.00 94.88 96 VAL A C 1
ATOM 760 O O . VAL A 1 96 ? -0.845 -9.916 -10.652 1.00 94.88 96 VAL A O 1
ATOM 763 N N . ASN A 1 97 ? -2.117 -10.907 -9.097 1.00 94.50 97 ASN A N 1
ATOM 764 C CA . ASN A 1 97 ? -1.716 -12.275 -9.431 1.00 94.50 97 ASN A CA 1
ATOM 765 C C . ASN A 1 97 ? -2.114 -12.692 -10.865 1.00 94.50 97 ASN A C 1
ATOM 767 O O . ASN A 1 97 ? -1.399 -13.436 -11.535 1.00 94.50 97 ASN A O 1
ATOM 771 N N . ARG A 1 98 ? -3.248 -12.195 -11.374 1.00 94.81 98 ARG A N 1
ATOM 772 C CA . ARG A 1 98 ? -3.702 -12.461 -12.752 1.00 94.81 98 ARG A CA 1
ATOM 773 C C . ARG A 1 98 ? -2.985 -11.605 -13.794 1.00 94.81 98 ARG A C 1
ATOM 775 O O . ARG A 1 98 ? -2.935 -12.000 -14.956 1.00 94.81 98 ARG A O 1
ATOM 782 N N . LEU A 1 99 ? -2.419 -10.465 -13.398 1.00 93.50 99 LEU A N 1
ATOM 783 C CA . LEU A 1 99 ? -1.658 -9.560 -14.265 1.00 93.50 99 LEU A CA 1
ATOM 784 C C . LEU A 1 99 ? -0.237 -10.089 -14.506 1.00 93.50 99 LEU A C 1
ATOM 786 O O . LEU A 1 99 ? 0.765 -9.466 -14.148 1.00 93.50 99 LEU A O 1
ATOM 790 N N . LYS A 1 100 ? -0.154 -11.266 -15.130 1.00 92.38 100 LYS A N 1
ATOM 791 C CA . LYS A 1 100 ? 1.111 -11.880 -15.530 1.00 92.38 100 LYS A CA 1
ATOM 792 C C . LYS A 1 100 ? 1.870 -10.957 -16.478 1.00 92.38 100 LYS A C 1
ATOM 794 O O . LYS A 1 100 ? 1.310 -10.414 -17.426 1.00 92.38 100 LYS A O 1
ATOM 799 N N . GLY A 1 101 ? 3.139 -10.757 -16.153 1.00 90.88 101 GLY A N 1
ATOM 800 C CA . GLY A 1 101 ? 4.047 -9.860 -16.844 1.00 90.88 101 GLY A CA 1
ATOM 801 C C . GLY A 1 101 ? 3.909 -8.379 -16.544 1.00 90.88 101 GLY A C 1
ATOM 802 O O . GLY A 1 101 ? 4.720 -7.612 -17.035 1.00 90.88 101 GLY A O 1
ATOM 803 N N . TYR A 1 102 ? 3.000 -7.945 -15.675 1.00 93.44 102 TYR A N 1
ATOM 804 C CA . TYR A 1 102 ? 3.053 -6.572 -15.171 1.00 93.44 102 TYR A CA 1
ATOM 805 C C . TYR A 1 102 ? 4.063 -6.448 -14.025 1.00 93.44 102 TYR A C 1
ATOM 807 O O . TYR A 1 102 ? 4.196 -7.355 -13.198 1.00 93.44 102 TYR A O 1
ATOM 815 N N . ARG A 1 103 ? 4.775 -5.321 -13.955 1.00 93.94 103 ARG A N 1
ATOM 816 C CA . ARG A 1 103 ? 5.631 -4.931 -12.824 1.00 93.94 103 ARG A CA 1
ATOM 817 C C . ARG A 1 103 ? 5.344 -3.506 -12.401 1.00 93.94 103 ARG A C 1
ATOM 819 O O . ARG A 1 103 ? 5.332 -2.616 -13.240 1.00 93.94 103 ARG A O 1
ATOM 826 N N . PHE A 1 104 ? 5.172 -3.292 -11.103 1.00 94.25 104 PHE A N 1
ATOM 827 C CA . PHE A 1 104 ? 4.720 -2.044 -10.491 1.00 94.25 104 PHE A CA 1
ATOM 828 C C . PHE A 1 104 ? 5.849 -1.393 -9.679 1.00 94.25 104 PHE A C 1
ATOM 830 O O . PHE A 1 104 ? 5.755 -1.211 -8.459 1.00 94.25 104 PHE A O 1
ATOM 837 N N . TYR A 1 105 ? 6.964 -1.061 -10.338 1.00 92.94 105 TYR A N 1
ATOM 838 C CA . TYR A 1 105 ? 8.130 -0.519 -9.642 1.00 92.94 105 TYR A CA 1
ATOM 839 C C . TYR A 1 105 ? 7.867 0.892 -9.120 1.00 92.94 105 TYR A C 1
ATOM 841 O O . TYR A 1 105 ? 7.532 1.808 -9.863 1.00 92.94 105 TYR A O 1
ATOM 849 N N . GLY A 1 106 ? 8.068 1.086 -7.816 1.00 89.56 106 GLY A N 1
ATOM 850 C CA . GLY A 1 106 ? 7.874 2.394 -7.191 1.00 89.56 106 GLY A CA 1
ATOM 851 C C . GLY A 1 106 ? 6.413 2.828 -7.047 1.00 89.56 106 GLY A C 1
ATOM 852 O O . GLY A 1 106 ? 6.190 3.940 -6.581 1.00 89.56 106 GLY A O 1
ATOM 853 N N . CYS A 1 107 ? 5.442 1.966 -7.372 1.00 94.94 107 CYS A N 1
ATOM 854 C CA . CYS A 1 107 ? 4.031 2.251 -7.139 1.00 94.94 107 CYS A CA 1
ATOM 855 C C . CYS A 1 107 ? 3.697 2.285 -5.641 1.00 94.94 107 CYS A C 1
ATOM 857 O O . CYS A 1 107 ? 4.309 1.594 -4.805 1.00 94.94 107 CYS A O 1
ATOM 859 N N . SER A 1 108 ? 2.665 3.055 -5.316 1.00 96.19 108 SER A N 1
ATOM 860 C CA . SER A 1 108 ? 2.188 3.269 -3.952 1.00 96.19 108 SER A CA 1
ATOM 861 C C . SER A 1 108 ? 0.776 2.714 -3.782 1.00 96.19 108 SER A C 1
ATOM 863 O O . SER A 1 108 ? -0.032 2.734 -4.710 1.00 96.19 108 SER A O 1
ATOM 865 N N . LEU A 1 109 ? 0.478 2.229 -2.577 1.00 97.44 109 LEU A N 1
ATOM 866 C CA . LEU A 1 109 ? -0.883 1.925 -2.154 1.00 97.44 109 LEU A CA 1
ATOM 867 C C . LEU A 1 109 ? -1.386 3.107 -1.324 1.00 97.44 109 LEU A C 1
ATOM 869 O O . LEU A 1 109 ? -0.798 3.427 -0.294 1.00 97.44 109 LEU A O 1
ATOM 873 N N . LEU A 1 110 ? -2.440 3.762 -1.792 1.00 97.50 110 LEU A N 1
ATOM 874 C CA . LEU A 1 110 ? -3.048 4.916 -1.150 1.00 97.50 110 LEU A CA 1
ATOM 875 C C . LEU A 1 110 ? -4.312 4.480 -0.408 1.00 97.50 110 LEU A C 1
ATOM 877 O O . LEU A 1 110 ? -5.259 3.978 -1.023 1.00 97.50 110 LEU A O 1
ATOM 881 N N . LEU A 1 111 ? -4.299 4.677 0.910 1.00 96.75 111 LEU A N 1
ATOM 882 C CA . LEU A 1 111 ? -5.427 4.447 1.805 1.00 96.75 111 LEU A CA 1
ATOM 883 C C . LEU A 1 111 ? -6.032 5.795 2.199 1.00 96.75 111 LEU A C 1
ATOM 885 O O . LEU A 1 111 ? -5.301 6.697 2.598 1.00 96.75 111 LEU A O 1
ATOM 889 N N . ILE A 1 112 ? -7.350 5.944 2.066 1.00 95.19 112 ILE A N 1
ATOM 890 C CA . ILE A 1 112 ? -8.055 7.201 2.376 1.00 95.19 112 ILE A CA 1
ATOM 891 C C . ILE A 1 112 ? -9.389 6.883 3.035 1.00 95.19 112 ILE A C 1
ATOM 893 O O . ILE A 1 112 ? -10.155 6.091 2.491 1.00 95.19 112 ILE A O 1
ATOM 897 N N . TYR A 1 113 ? -9.710 7.543 4.140 1.00 93.62 113 TYR A N 1
ATOM 898 C CA . TYR A 1 113 ? -11.030 7.490 4.764 1.00 93.62 113 TYR A CA 1
ATOM 899 C C . TYR A 1 113 ? -11.469 8.880 5.222 1.00 93.62 113 TYR A C 1
ATOM 901 O O . TYR A 1 113 ? -10.664 9.807 5.275 1.00 93.62 113 TYR A O 1
ATOM 909 N N . ASP A 1 114 ? -12.758 9.014 5.514 1.00 92.12 114 ASP A N 1
ATOM 910 C CA . ASP A 1 114 ? -13.340 10.236 6.066 1.00 92.12 114 ASP A CA 1
ATOM 911 C C . ASP A 1 114 ? -13.274 10.190 7.596 1.00 92.12 114 ASP A C 1
ATOM 913 O O . ASP A 1 114 ? -13.850 9.285 8.194 1.00 92.12 114 ASP A O 1
ATOM 917 N N . ALA A 1 115 ? -12.558 11.118 8.230 1.00 91.31 115 ALA A N 1
ATOM 918 C CA . ALA A 1 115 ? -12.384 11.125 9.682 1.00 91.31 115 ALA A CA 1
ATOM 919 C C . ALA A 1 115 ? -13.576 11.713 10.456 1.00 91.31 115 ALA A C 1
ATOM 921 O O . ALA A 1 115 ? -13.568 11.681 11.688 1.00 91.31 115 ALA A O 1
ATOM 922 N N . ASP A 1 116 ? -14.591 12.223 9.755 1.00 91.44 116 ASP A N 1
ATOM 923 C CA . ASP A 1 116 ? -15.831 12.714 10.347 1.00 91.44 116 ASP A CA 1
ATOM 924 C C . ASP A 1 116 ? -16.487 11.658 11.258 1.00 91.44 116 ASP A C 1
ATOM 926 O O . ASP A 1 116 ? -16.668 10.494 10.878 1.00 91.44 116 ASP A O 1
ATOM 930 N N . ARG A 1 117 ? -16.847 12.065 12.483 1.00 91.00 117 ARG A N 1
ATOM 931 C CA . ARG A 1 117 ? -17.348 11.156 13.527 1.00 91.00 117 ARG A CA 1
ATOM 932 C C . ARG A 1 117 ? -18.651 10.490 13.093 1.00 91.00 117 ARG A C 1
ATOM 934 O O . ARG A 1 117 ? -18.776 9.273 13.234 1.00 91.00 117 ARG A O 1
ATOM 941 N N . AS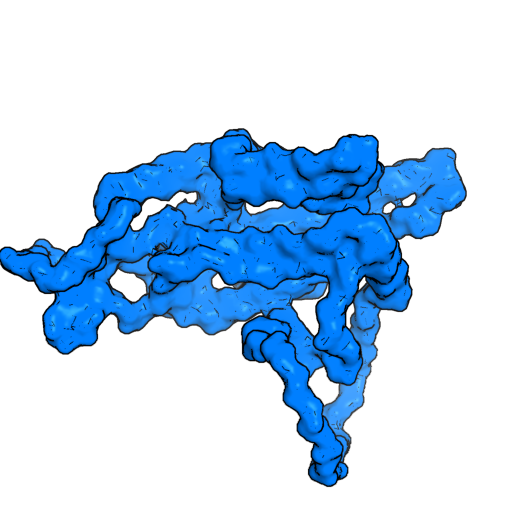P A 1 118 ? -19.569 11.258 12.515 1.00 92.38 118 ASP A N 1
ATOM 942 C CA . ASP A 1 118 ? -20.862 10.749 12.055 1.00 92.38 118 ASP A CA 1
ATOM 943 C C . ASP A 1 118 ? -20.673 9.746 10.917 1.00 92.38 118 ASP A C 1
ATOM 945 O O . ASP A 1 118 ? -21.257 8.662 10.920 1.00 92.38 118 ASP A O 1
ATOM 949 N N . SER A 1 119 ? -19.787 10.063 9.970 1.00 92.62 119 SER A N 1
ATOM 950 C CA . SER A 1 119 ? -19.399 9.150 8.892 1.00 92.62 119 SER A CA 1
ATOM 951 C C . SER A 1 119 ? -18.867 7.819 9.419 1.00 92.62 119 SER A C 1
ATOM 953 O O . SER A 1 119 ? -19.263 6.759 8.928 1.00 92.62 119 SER A O 1
ATOM 955 N N . GLN A 1 120 ? -17.982 7.862 10.417 1.00 94.06 120 GLN A N 1
ATOM 956 C CA . GLN A 1 120 ? -17.407 6.662 11.023 1.00 94.06 120 GLN A CA 1
ATOM 957 C C . GLN A 1 120 ? -18.432 5.862 11.835 1.00 94.06 120 GLN A C 1
ATOM 959 O O . GLN A 1 120 ? -18.390 4.632 11.811 1.00 94.06 120 GLN A O 1
ATOM 964 N N . GLU A 1 121 ? -19.366 6.517 12.525 1.00 92.00 121 GLU A N 1
ATOM 965 C CA . GLU A 1 121 ? -20.396 5.828 13.311 1.00 92.00 121 GLU A CA 1
ATOM 966 C C . GLU A 1 121 ? -21.461 5.174 12.418 1.00 92.00 121 GLU A C 1
ATOM 968 O O . GLU A 1 121 ? -21.853 4.027 12.652 1.00 92.00 121 GLU A O 1
ATOM 973 N N . VAL A 1 122 ? -21.853 5.841 11.325 1.00 91.75 122 VAL A N 1
ATOM 974 C CA . VAL A 1 122 ? -22.708 5.253 10.281 1.00 91.75 122 VAL A CA 1
ATOM 975 C C . VAL A 1 122 ? -22.037 4.020 9.676 1.00 91.75 122 VAL A C 1
ATOM 977 O O . VAL A 1 122 ? -22.678 2.980 9.513 1.00 91.75 122 VAL A O 1
ATOM 980 N N . PHE A 1 123 ? -20.739 4.105 9.372 1.00 92.75 123 PHE A N 1
ATOM 981 C CA . PHE A 1 123 ? -19.992 2.964 8.850 1.00 92.75 123 PHE A CA 1
ATOM 982 C C . PHE A 1 123 ? -19.914 1.812 9.860 1.00 92.75 123 PHE A C 1
ATOM 984 O O . PHE A 1 123 ? -20.184 0.665 9.503 1.00 92.75 123 PHE A O 1
ATOM 991 N N . ARG A 1 124 ? -19.588 2.108 11.125 1.00 92.12 124 ARG A N 1
ATOM 992 C CA . ARG A 1 124 ? -19.544 1.118 12.209 1.00 92.12 124 ARG A CA 1
ATOM 993 C C . ARG A 1 124 ? -20.875 0.384 12.351 1.00 92.12 124 ARG A C 1
ATOM 995 O O . ARG A 1 124 ? -20.877 -0.845 12.354 1.00 92.12 124 ARG A O 1
ATOM 1002 N N . SER A 1 125 ? -21.978 1.124 12.438 1.00 91.19 125 SER A N 1
ATOM 1003 C CA . SER A 1 125 ? -23.327 0.560 12.575 1.00 91.19 125 SER A CA 1
ATOM 1004 C C . SER A 1 125 ? -23.645 -0.377 11.411 1.00 91.19 125 SER A C 1
ATOM 1006 O O . SER A 1 125 ? -24.052 -1.518 11.616 1.00 91.19 125 SER A O 1
ATOM 1008 N N . TRP A 1 126 ? -23.326 0.045 10.185 1.00 89.94 126 TRP A N 1
ATOM 1009 C CA . TRP A 1 126 ? -23.520 -0.781 8.997 1.00 89.94 126 TRP A CA 1
ATOM 1010 C C . TRP A 1 126 ? -22.718 -2.091 9.035 1.00 89.94 126 TRP A C 1
ATOM 1012 O O . TRP A 1 126 ? -23.258 -3.144 8.689 1.00 89.94 126 TRP A O 1
ATOM 1022 N N . VAL A 1 127 ? -21.448 -2.050 9.460 1.00 89.31 127 VAL A N 1
ATOM 1023 C CA . VAL A 1 127 ? -20.607 -3.256 9.599 1.00 89.31 127 VAL A CA 1
ATOM 1024 C C . VAL A 1 127 ? -21.178 -4.212 10.650 1.00 89.31 127 VAL A C 1
ATOM 1026 O O . VAL A 1 127 ? -21.148 -5.424 10.443 1.00 89.31 127 VAL A O 1
ATOM 1029 N N . LEU A 1 128 ? -21.714 -3.690 11.756 1.00 87.19 128 LEU A N 1
ATOM 1030 C CA . LEU A 1 128 ? -22.319 -4.498 12.820 1.00 87.19 128 LEU A CA 1
ATOM 1031 C C . LEU A 1 128 ? -23.644 -5.145 12.392 1.00 87.19 128 LEU A C 1
ATOM 1033 O O . LEU A 1 128 ? -23.890 -6.297 12.737 1.00 87.19 128 LEU A O 1
ATOM 1037 N N . GLU A 1 129 ? -24.465 -4.449 11.604 1.00 86.38 129 GLU A N 1
ATOM 1038 C CA . GLU A 1 129 ? -25.703 -4.994 11.022 1.00 86.38 129 GLU A CA 1
ATOM 1039 C C . GLU A 1 129 ? -25.439 -6.031 9.919 1.00 86.38 129 GLU A C 1
ATOM 1041 O O . GLU A 1 129 ? -26.271 -6.897 9.641 1.00 86.38 129 GLU A O 1
ATOM 1046 N N . HIS A 1 130 ? -24.265 -5.959 9.287 1.00 81.38 130 HIS A N 1
ATOM 1047 C CA . HIS A 1 130 ? -23.856 -6.837 8.197 1.00 81.38 130 HIS A CA 1
ATOM 1048 C C . HIS A 1 130 ? -22.511 -7.502 8.521 1.00 81.38 130 HIS A C 1
ATOM 1050 O O . HIS A 1 130 ? -21.534 -7.220 7.818 1.00 81.38 130 HIS A O 1
ATOM 1056 N N . PRO A 1 131 ? -22.437 -8.402 9.526 1.00 66.31 131 PRO A N 1
ATOM 1057 C CA . PRO A 1 131 ? -21.200 -9.047 9.988 1.00 66.31 131 PRO A CA 1
ATOM 1058 C C . PRO A 1 131 ? -20.644 -10.088 8.987 1.00 66.31 131 PRO A C 1
ATOM 1060 O O . PRO A 1 131 ? -20.232 -11.184 9.347 1.00 66.31 131 PRO A O 1
ATOM 1063 N N . SER A 1 132 ? -20.577 -9.715 7.709 1.00 57.03 132 SER A N 1
ATOM 1064 C CA . SER A 1 132 ? -20.446 -10.518 6.497 1.00 57.03 132 SER A CA 1
ATOM 1065 C C . SER A 1 132 ? -21.711 -11.301 6.135 1.00 57.03 132 SER A C 1
ATOM 1067 O O . SER A 1 132 ? -22.358 -11.975 6.934 1.00 57.03 132 SER A O 1
ATOM 1069 N N . SER A 1 133 ? -22.091 -11.163 4.869 1.00 45.59 133 SER A N 1
ATOM 1070 C CA . SER A 1 133 ? -23.040 -12.018 4.180 1.00 45.59 133 SER A CA 1
ATOM 1071 C C . SER A 1 133 ? -22.692 -13.479 4.435 1.00 45.59 133 SER A C 1
ATOM 1073 O O . SER A 1 133 ? -21.708 -13.968 3.888 1.00 45.59 133 SER A O 1
ATOM 1075 N N . LYS A 1 134 ? -23.545 -14.189 5.185 1.00 40.12 134 LYS A N 1
ATOM 1076 C CA . LYS A 1 134 ? -23.701 -15.633 5.014 1.00 40.12 134 LYS A CA 1
ATOM 1077 C C . LYS A 1 134 ? -23.745 -15.884 3.509 1.00 40.12 134 LYS A C 1
ATOM 1079 O O . LYS A 1 134 ? -24.721 -15.510 2.855 1.00 40.12 134 LYS A O 1
ATOM 1084 N N . SER A 1 135 ? -22.699 -16.491 2.961 1.00 39.69 135 SER A N 1
ATOM 1085 C CA . SER A 1 135 ? -22.825 -17.233 1.719 1.00 39.69 135 SER A CA 1
ATOM 1086 C C . SER A 1 135 ? -23.875 -18.304 2.000 1.00 39.69 135 SER A C 1
ATOM 1088 O O . SER A 1 135 ? -23.594 -19.349 2.588 1.00 39.69 135 SER A O 1
ATOM 1090 N N . LYS A 1 136 ? -25.142 -18.005 1.688 1.00 38.59 136 LYS A N 1
ATOM 1091 C CA . LYS A 1 136 ? -26.144 -19.043 1.488 1.00 38.59 136 LYS A CA 1
ATOM 1092 C C . LYS A 1 136 ? -25.667 -19.826 0.269 1.00 38.59 136 LYS A C 1
ATOM 1094 O O . LYS A 1 136 ? -25.894 -19.438 -0.869 1.00 38.59 136 LYS A O 1
ATOM 1099 N N . ARG A 1 137 ? -24.909 -20.874 0.575 1.00 38.12 137 ARG A N 1
ATOM 1100 C CA . ARG A 1 137 ? -24.758 -22.133 -0.144 1.00 38.12 137 ARG A CA 1
ATOM 1101 C C . ARG A 1 137 ? -25.829 -22.355 -1.223 1.00 38.12 137 ARG A C 1
ATOM 1103 O O . ARG A 1 137 ? -27.007 -22.387 -0.893 1.00 38.12 137 ARG A O 1
ATOM 1110 N N . GLY A 1 138 ? -25.355 -22.667 -2.429 1.00 34.72 138 GLY A N 1
ATOM 1111 C CA . GLY A 1 138 ? -25.939 -23.695 -3.295 1.00 34.72 138 GLY A CA 1
ATOM 1112 C C . GLY A 1 138 ? -27.100 -23.288 -4.205 1.00 34.72 138 GLY A C 1
ATOM 1113 O O . GLY A 1 138 ? -28.031 -22.617 -3.789 1.00 34.72 138 GLY A O 1
ATOM 1114 N N . GLU A 1 139 ? -27.028 -23.799 -5.435 1.00 36.19 139 GLU A N 1
ATOM 1115 C CA . GLU A 1 139 ? -28.143 -24.026 -6.365 1.00 36.19 139 GLU A CA 1
ATOM 1116 C C . GLU A 1 139 ? -28.924 -22.808 -6.878 1.00 36.19 139 GLU A C 1
ATOM 1118 O O . GLU A 1 139 ? -29.919 -22.367 -6.317 1.00 36.19 139 GLU A O 1
ATOM 1123 N N . SER A 1 140 ? -28.546 -22.344 -8.070 1.00 32.03 140 SER A N 1
ATOM 1124 C CA . SER A 1 140 ? -29.358 -22.589 -9.273 1.00 32.03 140 SER A CA 1
ATOM 1125 C C . SER A 1 140 ? -28.651 -21.948 -10.471 1.00 32.03 140 SER A C 1
ATOM 1127 O O . SER A 1 140 ? -28.886 -20.801 -10.851 1.00 32.03 140 SER A O 1
ATOM 1129 N N . LEU A 1 141 ? -27.750 -22.724 -11.077 1.00 38.91 141 LEU A N 1
ATOM 1130 C CA . LEU A 1 141 ? -27.706 -22.763 -12.534 1.00 38.91 141 LEU A CA 1
ATOM 1131 C C . LEU A 1 141 ? -29.093 -23.251 -12.986 1.00 38.91 141 LEU A C 1
ATOM 1133 O O . LEU A 1 141 ? -29.673 -24.126 -12.351 1.00 38.91 141 LEU A O 1
ATOM 1137 N N . GLU A 1 142 ? -29.619 -22.638 -14.041 1.00 40.56 142 GLU A N 1
ATOM 1138 C CA . GLU A 1 142 ? -30.947 -22.878 -14.625 1.00 40.56 142 GLU A CA 1
ATOM 1139 C C . GLU A 1 142 ? -32.163 -22.231 -13.939 1.00 40.56 142 GLU A C 1
ATOM 1141 O O . GLU A 1 142 ? -33.027 -22.898 -13.370 1.00 40.56 142 GLU A O 1
ATOM 1146 N N . ARG A 1 143 ? -32.373 -20.932 -14.204 1.00 34.44 143 ARG A N 1
ATOM 1147 C CA . ARG A 1 143 ? -33.673 -20.519 -14.762 1.00 34.44 143 ARG A CA 1
ATOM 1148 C C . ARG A 1 143 ? -33.654 -19.148 -15.443 1.00 34.44 143 ARG A C 1
ATOM 1150 O O . ARG A 1 143 ? -33.487 -18.115 -14.810 1.00 34.44 143 ARG A O 1
ATOM 1157 N N . ARG A 1 144 ? -34.003 -19.204 -16.730 1.00 31.88 144 ARG A N 1
ATOM 1158 C CA . ARG A 1 144 ? -34.716 -18.193 -17.528 1.00 31.88 144 ARG A CA 1
ATOM 1159 C C . ARG A 1 144 ? -33.959 -16.944 -17.980 1.00 31.88 144 ARG A C 1
ATOM 1161 O O . ARG A 1 144 ? -33.949 -15.886 -17.363 1.00 31.88 144 ARG A O 1
ATOM 1168 N N . SER A 1 145 ? -33.501 -17.079 -19.221 1.00 40.88 145 SER A N 1
ATOM 1169 C CA . SER A 1 145 ? -33.774 -16.136 -20.303 1.00 40.88 145 SER A CA 1
ATOM 1170 C C . SER A 1 145 ? -35.147 -15.438 -20.202 1.00 40.88 145 SER A C 1
ATOM 1172 O O . SER A 1 145 ? -36.149 -16.058 -19.844 1.00 40.88 145 SER A O 1
ATOM 1174 N N . ARG A 1 146 ? -35.158 -14.172 -20.660 1.00 35.47 146 ARG A N 1
ATOM 1175 C CA . ARG A 1 146 ? -36.279 -13.228 -20.896 1.00 35.47 146 ARG A CA 1
ATOM 1176 C C . ARG A 1 146 ? -36.531 -12.183 -19.797 1.00 35.47 146 ARG A C 1
ATOM 1178 O O . ARG A 1 146 ? -37.355 -12.369 -18.913 1.00 35.47 146 ARG A O 1
ATOM 1185 N N . SER A 1 147 ? -35.933 -11.005 -19.963 1.00 32.09 147 SER A N 1
ATOM 1186 C CA . SER A 1 147 ? -36.682 -9.784 -20.323 1.00 32.09 147 SER A CA 1
ATOM 1187 C C . SER A 1 147 ? -35.729 -8.597 -20.525 1.00 32.09 147 SER A C 1
ATOM 1189 O O . SER A 1 147 ? -34.907 -8.261 -19.679 1.00 32.09 147 SER A O 1
ATOM 1191 N N . ARG A 1 148 ? -35.834 -8.003 -21.716 1.00 40.47 148 ARG A N 1
ATOM 1192 C CA . ARG A 1 148 ? -35.393 -6.649 -22.066 1.00 40.47 148 ARG A CA 1
ATOM 1193 C C . ARG A 1 148 ? -36.384 -5.670 -21.428 1.00 40.47 148 ARG A C 1
ATOM 1195 O O . ARG A 1 148 ? -37.571 -5.871 -21.653 1.00 40.47 148 ARG A O 1
ATOM 1202 N N . GLN A 1 149 ? -35.899 -4.633 -20.744 1.00 32.34 149 GLN A N 1
ATOM 1203 C CA . GLN A 1 149 ? -36.257 -3.215 -20.959 1.00 32.34 149 GLN A CA 1
ATOM 1204 C C . GLN A 1 149 ? -35.644 -2.317 -19.863 1.00 32.34 149 GLN A C 1
ATOM 1206 O O . GLN A 1 149 ? -35.979 -2.418 -18.691 1.00 32.34 149 GLN A O 1
ATOM 1211 N N . GLU A 1 150 ? -34.675 -1.508 -20.301 1.00 34.78 150 GLU A N 1
ATOM 1212 C CA . GLU A 1 150 ? -34.595 -0.046 -20.142 1.00 34.78 150 GLU A CA 1
ATOM 1213 C C . GLU A 1 150 ? -34.713 0.614 -18.751 1.00 34.78 150 GLU A C 1
ATOM 1215 O O . GLU A 1 150 ? -35.766 0.637 -18.127 1.00 34.78 150 GLU A O 1
ATOM 1220 N N . ALA A 1 151 ? -33.624 1.280 -18.346 1.00 30.88 151 ALA A N 1
ATOM 1221 C CA . ALA A 1 151 ? -33.636 2.681 -17.908 1.00 30.88 151 ALA A CA 1
ATOM 1222 C C . ALA A 1 151 ? -32.188 3.202 -17.879 1.00 30.88 151 ALA A C 1
ATOM 1224 O O . ALA A 1 151 ? -31.426 2.940 -16.943 1.00 30.88 151 ALA A O 1
ATOM 1225 N N . GLU A 1 152 ? -31.800 3.937 -18.921 1.00 37.19 152 GLU A N 1
ATOM 1226 C CA . GLU A 1 152 ? -30.587 4.749 -18.918 1.00 37.19 152 GLU A CA 1
ATOM 1227 C C . GLU A 1 152 ? -30.703 5.836 -17.843 1.00 37.19 152 GLU A C 1
ATOM 1229 O O . GLU A 1 152 ? -31.462 6.797 -17.954 1.00 37.19 152 GLU A O 1
ATOM 1234 N N . ARG A 1 153 ? -29.910 5.700 -16.781 1.00 33.62 153 ARG A N 1
ATOM 1235 C CA . ARG A 1 153 ? -29.461 6.841 -15.985 1.00 33.62 153 ARG A CA 1
ATOM 1236 C C . ARG A 1 153 ? -27.954 6.919 -16.124 1.00 33.62 153 ARG A C 1
ATOM 1238 O O . ARG A 1 153 ? -27.219 6.149 -15.510 1.00 33.62 153 ARG A O 1
ATOM 1245 N N . THR A 1 154 ? -27.505 7.859 -16.944 1.00 35.66 154 THR A N 1
ATOM 1246 C CA . THR A 1 154 ? -26.106 8.252 -17.094 1.00 35.66 154 THR A CA 1
ATOM 1247 C C . THR A 1 154 ? -25.608 8.884 -15.792 1.00 35.66 154 THR A C 1
ATOM 1249 O O . THR A 1 154 ? -25.570 10.098 -15.618 1.00 35.66 154 THR A O 1
ATOM 1252 N N . THR A 1 155 ? -25.219 8.051 -14.824 1.00 35.38 155 THR A N 1
ATOM 1253 C CA . THR A 1 155 ? -24.436 8.515 -13.677 1.00 35.38 155 THR A CA 1
ATOM 1254 C C . THR A 1 155 ? -22.978 8.626 -14.096 1.00 35.38 155 THR A C 1
ATOM 1256 O O . THR A 1 155 ? -22.321 7.624 -14.380 1.00 35.38 155 THR A O 1
ATOM 1259 N N . LEU A 1 156 ? -22.488 9.862 -14.134 1.00 44.53 156 LEU A N 1
ATOM 1260 C CA . LEU A 1 156 ? -21.093 10.218 -14.362 1.00 44.53 156 LEU A CA 1
ATOM 1261 C C . LEU A 1 156 ? -20.135 9.404 -13.467 1.00 44.53 156 LEU A C 1
ATOM 1263 O O . LEU A 1 156 ? -20.339 9.289 -12.260 1.00 44.53 156 LEU A O 1
ATOM 1267 N N . ARG A 1 157 ? -19.048 8.923 -14.088 1.00 44.22 157 ARG A N 1
ATOM 1268 C CA . ARG A 1 157 ? -17.820 8.369 -13.478 1.00 44.22 157 ARG A CA 1
ATOM 1269 C C . ARG A 1 157 ? -17.989 7.128 -12.586 1.00 44.22 157 ARG A C 1
ATOM 1271 O O . ARG A 1 157 ? -17.725 7.170 -11.388 1.00 44.22 157 ARG A O 1
ATOM 1278 N N . ARG A 1 158 ? -18.242 5.970 -13.197 1.00 43.75 158 ARG A N 1
ATOM 1279 C CA . ARG A 1 158 ? -17.672 4.708 -12.689 1.00 43.75 158 ARG A CA 1
ATOM 1280 C C . ARG A 1 158 ? -16.416 4.380 -13.486 1.00 43.75 158 ARG A C 1
ATOM 1282 O O . ARG A 1 158 ? -16.463 4.352 -14.712 1.00 43.75 158 ARG A O 1
ATOM 1289 N N . SER A 1 159 ? -15.290 4.164 -12.809 1.00 48.69 159 SER A N 1
ATOM 1290 C CA . SER A 1 159 ? -14.103 3.603 -13.458 1.00 48.69 159 SER A CA 1
ATOM 1291 C C . SER A 1 159 ? -14.235 2.084 -13.466 1.00 48.69 159 SER A C 1
ATOM 1293 O O . SER A 1 159 ? -14.407 1.494 -12.404 1.00 48.69 159 SER A O 1
ATOM 1295 N N . HIS A 1 160 ? -14.092 1.457 -14.632 1.00 45.53 160 HIS A N 1
ATOM 1296 C CA . HIS A 1 160 ? -14.139 0.002 -14.861 1.00 45.53 160 HIS A CA 1
ATOM 1297 C C . HIS A 1 160 ? -13.274 -0.837 -13.883 1.00 45.53 160 HIS A C 1
ATOM 1299 O O . HIS A 1 160 ? -13.508 -2.023 -13.679 1.00 45.53 160 HIS A O 1
ATOM 1305 N N . SER A 1 161 ? -12.281 -0.227 -13.228 1.00 52.44 161 SER A N 1
ATOM 1306 C CA . SER A 1 161 ? -11.462 -0.845 -12.177 1.00 52.44 161 SER A CA 1
ATOM 1307 C C . SER A 1 161 ? -12.200 -1.137 -10.861 1.00 52.44 161 SER A C 1
ATOM 1309 O O . SER A 1 161 ? -11.724 -1.956 -10.078 1.00 52.44 161 SER A O 1
ATOM 1311 N N . GLU A 1 162 ? -13.347 -0.503 -10.595 1.00 52.78 162 GLU A N 1
ATOM 1312 C CA . GLU A 1 162 ? -14.128 -0.726 -9.367 1.00 52.78 162 GLU A CA 1
ATOM 1313 C C . GLU A 1 162 ? -14.858 -2.076 -9.379 1.00 52.78 162 GLU A C 1
ATOM 1315 O O . GLU A 1 162 ? -14.943 -2.731 -8.340 1.00 52.78 162 GLU A O 1
ATOM 1320 N N . ASP A 1 163 ? -15.297 -2.536 -10.552 1.00 51.28 163 ASP A N 1
ATOM 1321 C CA . ASP A 1 163 ? -16.002 -3.814 -10.703 1.00 51.28 163 ASP A CA 1
ATOM 1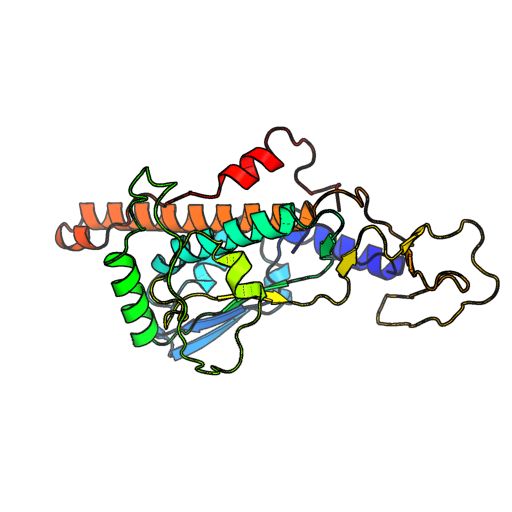322 C C . ASP A 1 163 ? -15.059 -5.019 -10.508 1.00 51.28 163 ASP A C 1
ATOM 1324 O O . ASP A 1 163 ? -15.468 -6.070 -10.012 1.00 51.28 163 ASP A O 1
ATOM 1328 N N . LEU A 1 164 ? -13.764 -4.858 -10.813 1.00 53.81 164 LEU A N 1
ATOM 1329 C CA . LEU A 1 164 ? -12.756 -5.912 -10.640 1.00 53.81 164 LEU A CA 1
ATOM 1330 C C . LEU A 1 164 ? -12.425 -6.193 -9.167 1.00 53.81 164 LEU A C 1
ATOM 1332 O O . LEU A 1 164 ? -12.138 -7.338 -8.822 1.00 53.81 164 LEU A O 1
ATOM 1336 N N . LEU A 1 165 ? -12.481 -5.177 -8.297 1.00 52.88 165 LEU A N 1
ATOM 1337 C CA . LEU A 1 165 ? -12.239 -5.334 -6.855 1.00 52.88 165 LEU A CA 1
ATOM 1338 C C . LEU A 1 165 ? -13.448 -5.919 -6.112 1.00 52.88 165 LEU A C 1
ATOM 1340 O O . LEU A 1 165 ? -13.277 -6.533 -5.063 1.00 52.88 165 LEU A O 1
ATOM 1344 N N . ALA A 1 166 ? -14.658 -5.735 -6.642 1.00 52.06 166 ALA A N 1
ATOM 1345 C CA . ALA A 1 166 ? -15.887 -6.265 -6.053 1.00 52.06 166 ALA A CA 1
ATOM 1346 C C . ALA A 1 166 ? -16.207 -7.703 -6.512 1.00 52.06 166 ALA A C 1
ATOM 1348 O O . ALA A 1 166 ? -16.923 -8.420 -5.819 1.00 52.06 166 ALA A O 1
ATOM 1349 N N . GLY A 1 167 ? -15.647 -8.156 -7.639 1.00 43.03 167 GLY A N 1
ATOM 1350 C CA . GLY A 1 167 ? -15.900 -9.481 -8.211 1.00 43.03 167 GLY A CA 1
ATOM 1351 C C . GLY A 1 167 ? -17.312 -9.633 -8.818 1.00 43.03 167 GLY A C 1
ATOM 1352 O O . GLY A 1 167 ? -18.222 -8.881 -8.479 1.00 43.03 167 GLY A O 1
ATOM 1353 N N . PRO A 1 168 ? -17.555 -10.623 -9.705 1.00 43.12 168 PRO A N 1
ATOM 1354 C CA . PRO A 1 168 ? -18.836 -10.745 -10.422 1.00 43.12 168 PRO A CA 1
ATOM 1355 C C . PRO A 1 168 ? -20.023 -11.197 -9.552 1.00 43.12 168 PRO A C 1
ATOM 1357 O O . PRO A 1 168 ? -21.172 -11.098 -9.977 1.00 43.12 168 PRO A O 1
ATOM 1360 N N . VAL A 1 169 ? -19.756 -11.736 -8.357 1.00 43.88 169 VAL A N 1
ATOM 1361 C CA . VAL A 1 169 ? -20.753 -12.442 -7.528 1.00 43.88 169 VAL A CA 1
ATOM 1362 C C . VAL A 1 169 ? -21.070 -11.699 -6.224 1.00 43.88 169 VAL A C 1
ATOM 1364 O O . VAL A 1 169 ? -22.119 -11.934 -5.625 1.00 43.88 169 VAL A O 1
ATOM 1367 N N . ALA A 1 170 ? -20.254 -10.725 -5.807 1.00 40.50 170 ALA A N 1
ATOM 1368 C CA . ALA A 1 170 ? -20.595 -9.896 -4.658 1.00 40.50 170 ALA A CA 1
ATOM 1369 C C . ALA A 1 170 ? -21.419 -8.671 -5.098 1.00 40.50 170 ALA A C 1
ATOM 1371 O O . ALA A 1 170 ? -20.895 -7.653 -5.536 1.00 40.50 170 ALA A O 1
ATOM 1372 N N . LYS A 1 171 ? -22.733 -8.762 -4.856 1.00 44.75 171 LYS A N 1
ATOM 1373 C CA . LYS A 1 171 ? -23.664 -7.636 -4.633 1.00 44.75 171 LYS A CA 1
ATOM 1374 C C . LYS A 1 171 ? -24.216 -6.922 -5.878 1.00 44.75 171 LYS A C 1
ATOM 1376 O O . LYS A 1 171 ? -23.941 -5.754 -6.140 1.00 44.75 171 LYS A O 1
ATOM 1381 N N . ARG A 1 172 ? -25.254 -7.535 -6.460 1.00 40.97 172 ARG A N 1
ATOM 1382 C CA . ARG A 1 172 ? -26.379 -6.837 -7.130 1.00 40.97 172 ARG A CA 1
ATOM 1383 C C . ARG A 1 172 ? -27.274 -6.028 -6.160 1.00 40.97 172 ARG A C 1
ATOM 1385 O O . ARG A 1 172 ? -28.426 -5.753 -6.467 1.00 40.97 172 ARG A O 1
ATOM 1392 N N . SER A 1 173 ? -26.767 -5.593 -5.004 1.00 39.56 173 SER A N 1
ATOM 1393 C CA . SER A 1 173 ? -27.518 -4.768 -4.049 1.00 39.56 173 SER A CA 1
ATOM 1394 C C . SER A 1 173 ? -26.632 -3.678 -3.423 1.00 39.56 173 SER A C 1
ATOM 1396 O O . SER A 1 173 ? -25.850 -3.928 -2.507 1.00 39.56 173 SER A O 1
ATOM 1398 N N . SER A 1 174 ? -26.810 -2.436 -3.892 1.00 41.19 174 SER A N 1
ATOM 1399 C CA . SER A 1 174 ? -26.320 -1.170 -3.298 1.00 41.19 174 SER A CA 1
ATOM 1400 C C . SER A 1 174 ? -24.835 -0.773 -3.472 1.00 41.19 174 SER A C 1
ATOM 1402 O O . SER A 1 174 ? -24.198 -0.297 -2.532 1.00 41.19 174 SER A O 1
ATOM 1404 N N . GLY A 1 175 ? -24.294 -0.861 -4.693 1.00 44.84 175 GLY A N 1
ATOM 1405 C CA . GLY A 1 175 ? -22.943 -0.391 -5.066 1.00 44.84 175 GLY A CA 1
ATOM 1406 C C . GLY A 1 175 ? -22.720 1.136 -5.040 1.00 44.84 175 GLY A C 1
ATOM 1407 O O . GLY A 1 175 ? -22.298 1.717 -6.042 1.00 44.84 175 GLY A O 1
ATOM 1408 N N . LYS A 1 176 ? -23.011 1.795 -3.914 1.00 54.25 176 LYS A N 1
ATOM 1409 C CA . LYS A 1 176 ? -22.500 3.130 -3.571 1.00 54.25 176 LYS A CA 1
ATOM 1410 C C . LYS A 1 176 ? -21.451 2.958 -2.474 1.00 54.25 176 LYS A C 1
ATOM 1412 O O . LYS A 1 176 ? -21.733 2.262 -1.496 1.00 54.25 176 LYS A O 1
ATOM 1417 N N . ARG A 1 177 ? -20.280 3.589 -2.652 1.00 62.16 177 ARG A N 1
ATOM 1418 C CA . ARG A 1 177 ? -19.244 3.728 -1.612 1.00 62.16 177 ARG A CA 1
ATOM 1419 C C . ARG A 1 177 ? -19.921 4.122 -0.305 1.00 62.16 177 ARG A C 1
ATOM 1421 O O . ARG A 1 177 ? -20.750 5.039 -0.319 1.00 62.16 177 ARG A O 1
ATOM 1428 N N . LYS A 1 178 ? -19.638 3.411 0.785 1.00 78.69 178 LYS A N 1
ATOM 1429 C CA . LYS A 1 178 ? -20.259 3.744 2.064 1.00 78.69 178 LYS A CA 1
ATOM 1430 C C . LYS A 1 178 ? -19.507 4.926 2.665 1.00 78.69 178 LYS A C 1
ATOM 1432 O O . LYS A 1 178 ? -18.282 5.005 2.595 1.00 78.69 178 LYS A O 1
ATOM 1437 N N . ARG A 1 179 ? -20.260 5.889 3.195 1.00 84.25 179 ARG A N 1
ATOM 1438 C CA . ARG A 1 179 ? -19.691 7.037 3.907 1.00 84.25 179 ARG A CA 1
ATOM 1439 C C . ARG A 1 179 ? -18.836 6.499 5.065 1.00 84.25 179 ARG A C 1
ATOM 1441 O O . ARG A 1 179 ? -19.252 5.542 5.705 1.00 84.25 179 ARG A O 1
ATOM 1448 N N . GLY A 1 180 ? -17.633 7.042 5.255 1.00 87.81 180 GLY A N 1
ATOM 1449 C CA . GLY A 1 180 ? -16.675 6.584 6.272 1.00 87.81 180 GLY A CA 1
ATOM 1450 C C . GLY A 1 180 ? -15.795 5.380 5.895 1.00 87.81 180 GLY A C 1
ATOM 1451 O O . GLY A 1 180 ? -14.802 5.135 6.570 1.00 87.81 180 GLY A O 1
ATOM 1452 N N . GLU A 1 181 ? -16.082 4.639 4.824 1.00 91.25 181 GLU A N 1
ATOM 1453 C CA . GLU A 1 181 ? -15.309 3.448 4.429 1.00 91.25 181 GLU A CA 1
ATOM 1454 C C . GLU A 1 181 ? -13.895 3.793 3.911 1.00 91.25 181 GLU A C 1
ATOM 1456 O O . GLU A 1 181 ? -13.740 4.664 3.049 1.00 91.25 181 GLU A O 1
ATOM 1461 N N . VAL A 1 182 ? -12.863 3.058 4.356 1.00 93.25 182 VAL A N 1
ATOM 1462 C CA . VAL A 1 182 ? -11.495 3.191 3.815 1.00 93.25 182 VAL A CA 1
ATOM 1463 C C . VAL A 1 182 ? -11.452 2.779 2.343 1.00 93.25 182 VAL A C 1
ATOM 1465 O O . VAL A 1 182 ? -11.755 1.643 1.975 1.00 93.25 182 VAL A O 1
ATOM 1468 N N . ASN A 1 183 ? -11.002 3.684 1.483 1.00 92.50 183 ASN A N 1
ATOM 1469 C CA . ASN A 1 183 ? -10.728 3.451 0.073 1.00 92.50 183 ASN A CA 1
ATOM 1470 C C . ASN A 1 183 ? -9.277 3.029 -0.147 1.00 92.50 183 ASN A C 1
ATOM 1472 O O . ASN A 1 183 ? -8.367 3.562 0.479 1.00 92.50 183 ASN A O 1
ATOM 1476 N N . VAL A 1 184 ? -9.082 2.112 -1.094 1.00 95.12 184 VAL A N 1
ATOM 1477 C CA . VAL A 1 184 ? -7.772 1.591 -1.495 1.00 95.12 184 VAL A CA 1
ATOM 1478 C C . VAL A 1 184 ? -7.554 1.912 -2.968 1.00 95.12 184 VAL A C 1
ATOM 1480 O O . VAL A 1 184 ? -8.408 1.599 -3.800 1.00 95.12 184 VAL A O 1
ATOM 1483 N N . ARG A 1 185 ? -6.426 2.538 -3.307 1.00 95.38 185 ARG A N 1
ATOM 1484 C CA . ARG A 1 185 ? -6.032 2.840 -4.692 1.00 95.38 185 ARG A CA 1
ATOM 1485 C C . ARG A 1 185 ? -4.559 2.521 -4.908 1.00 95.38 185 ARG A C 1
ATOM 1487 O O . ARG A 1 185 ? -3.751 2.745 -4.016 1.00 95.38 185 ARG A O 1
ATOM 1494 N N . ILE A 1 186 ? -4.205 2.042 -6.098 1.00 95.75 186 ILE A N 1
ATOM 1495 C CA . ILE A 1 186 ? -2.808 2.040 -6.547 1.00 95.75 186 ILE A CA 1
ATOM 1496 C C . ILE A 1 186 ? -2.558 3.354 -7.284 1.00 95.75 186 ILE A C 1
ATOM 1498 O O . ILE A 1 186 ? -3.380 3.768 -8.104 1.00 95.75 186 ILE A O 1
ATOM 1502 N N . VAL A 1 187 ? -1.442 4.001 -6.971 1.00 96.06 187 VAL A N 1
ATOM 1503 C CA . VAL A 1 187 ? -0.988 5.248 -7.597 1.00 96.06 187 VAL A CA 1
ATOM 1504 C C . VAL A 1 187 ? 0.495 5.146 -7.978 1.00 96.06 187 VAL A C 1
ATOM 1506 O O . VAL A 1 187 ? 1.161 4.161 -7.649 1.00 96.06 187 VAL A O 1
ATOM 1509 N N . ASP A 1 188 ? 1.010 6.170 -8.663 1.00 93.62 188 ASP A N 1
ATOM 1510 C CA . ASP A 1 188 ? 2.411 6.295 -9.100 1.00 93.62 188 ASP A CA 1
ATOM 1511 C C . ASP A 1 188 ? 2.867 5.229 -10.116 1.00 93.62 188 ASP A C 1
ATOM 1513 O O . ASP A 1 188 ? 3.840 4.510 -9.902 1.00 93.62 188 ASP A O 1
ATOM 1517 N N . PHE A 1 189 ? 2.197 5.136 -11.269 1.00 93.69 189 PHE A N 1
ATOM 1518 C CA . PHE A 1 189 ? 2.508 4.144 -12.314 1.00 93.69 189 PHE A CA 1
ATOM 1519 C C . PHE A 1 189 ? 3.710 4.487 -13.213 1.00 93.69 189 PHE A C 1
ATOM 1521 O O . PHE A 1 189 ? 3.948 3.787 -14.192 1.00 93.69 189 PHE A O 1
ATOM 1528 N N . ALA A 1 190 ? 4.490 5.523 -12.890 1.00 89.38 190 ALA A N 1
ATOM 1529 C CA . ALA A 1 190 ? 5.534 6.073 -13.766 1.00 89.38 190 ALA A CA 1
ATOM 1530 C C . ALA A 1 190 ? 6.627 5.072 -14.192 1.00 89.38 190 ALA A C 1
ATOM 1532 O O . ALA A 1 190 ? 7.272 5.279 -15.213 1.00 89.38 190 ALA A O 1
ATOM 1533 N N . HIS A 1 191 ? 6.851 4.003 -13.421 1.00 89.50 191 HIS A N 1
ATOM 1534 C CA . HIS A 1 191 ? 7.815 2.945 -13.753 1.00 89.50 191 HIS A CA 1
ATOM 1535 C C . HIS A 1 191 ? 7.152 1.565 -13.817 1.00 89.50 191 HIS A C 1
ATOM 1537 O O . HIS A 1 191 ? 7.753 0.556 -13.439 1.00 89.50 191 HIS A O 1
ATOM 1543 N N . THR A 1 192 ? 5.896 1.537 -14.264 1.00 91.06 192 THR A N 1
ATOM 1544 C CA . THR A 1 192 ? 5.182 0.291 -14.552 1.00 91.06 192 THR A CA 1
ATOM 1545 C C . THR A 1 192 ? 5.573 -0.208 -15.934 1.00 91.06 192 THR A C 1
ATOM 1547 O O . THR A 1 192 ? 5.657 0.581 -16.867 1.00 91.06 192 THR A O 1
ATOM 1550 N N . THR A 1 193 ? 5.803 -1.509 -16.059 1.00 89.25 193 THR A N 1
ATOM 1551 C CA . THR A 1 193 ? 6.177 -2.165 -17.321 1.00 89.25 193 THR A CA 1
ATOM 1552 C C . THR A 1 193 ? 5.405 -3.464 -17.480 1.00 89.25 193 THR A C 1
ATOM 1554 O O . THR A 1 193 ? 4.960 -4.066 -16.495 1.00 89.25 193 THR A O 1
ATOM 1557 N N . THR A 1 194 ? 5.230 -3.869 -18.728 1.00 88.50 194 THR A N 1
ATOM 1558 C CA . THR A 1 194 ? 4.735 -5.176 -19.135 1.00 88.50 194 THR A CA 1
ATOM 1559 C C . THR A 1 194 ? 5.900 -6.072 -19.567 1.00 88.50 194 THR A C 1
ATOM 1561 O O . THR A 1 194 ? 6.949 -5.613 -19.996 1.00 88.50 194 THR A O 1
ATOM 1564 N N . GLY A 1 195 ? 5.734 -7.391 -19.517 1.00 80.25 195 GLY A N 1
ATOM 1565 C CA . GLY A 1 195 ? 6.788 -8.346 -19.876 1.00 80.25 195 GLY A CA 1
ATOM 1566 C C . GLY A 1 195 ? 7.175 -8.333 -21.358 1.00 80.25 195 GLY A C 1
ATOM 1567 O O . GLY A 1 195 ? 7.990 -9.151 -21.762 1.00 80.25 195 GLY A O 1
ATOM 1568 N N . ARG A 1 196 ? 6.563 -7.458 -22.169 1.00 84.50 196 ARG A N 1
ATOM 1569 C CA . ARG A 1 196 ? 6.648 -7.447 -23.634 1.00 84.50 196 ARG A CA 1
ATOM 1570 C C . ARG A 1 196 ? 6.957 -6.070 -24.229 1.00 84.50 196 ARG A C 1
ATOM 1572 O O . ARG A 1 196 ? 7.005 -5.963 -25.446 1.00 84.50 196 ARG A O 1
ATOM 1579 N N . ASP A 1 197 ? 7.125 -5.030 -23.411 1.00 87.75 197 ASP A N 1
ATOM 1580 C CA . ASP A 1 197 ? 7.347 -3.651 -23.881 1.00 87.75 197 ASP A CA 1
ATOM 1581 C C . ASP A 1 197 ? 8.823 -3.216 -23.883 1.00 87.75 197 ASP A C 1
ATOM 1583 O O . ASP A 1 197 ? 9.126 -2.024 -23.980 1.00 87.75 197 ASP A O 1
ATOM 1587 N N . TRP A 1 198 ? 9.750 -4.171 -23.782 1.00 91.31 198 TRP A N 1
ATOM 1588 C CA . TRP A 1 198 ? 11.179 -3.900 -23.679 1.00 91.31 198 TRP A CA 1
ATOM 1589 C C . TRP A 1 198 ? 12.040 -4.939 -24.400 1.00 91.31 198 TRP A C 1
ATOM 1591 O O . TRP A 1 198 ? 11.638 -6.088 -24.586 1.00 91.31 198 TRP A O 1
ATOM 1601 N N . LEU A 1 199 ? 13.258 -4.527 -24.750 1.00 90.50 199 LEU A N 1
ATOM 1602 C CA . LEU A 1 199 ? 14.321 -5.381 -25.280 1.00 90.50 199 LEU A CA 1
ATOM 1603 C C . LEU A 1 199 ? 15.497 -5.445 -24.295 1.00 90.50 199 LEU A C 1
ATOM 1605 O O . LEU A 1 199 ? 15.751 -4.465 -23.586 1.00 90.50 199 LEU A O 1
ATOM 1609 N N . PRO A 1 200 ? 16.217 -6.578 -24.196 1.00 87.69 200 PRO A N 1
ATOM 1610 C CA . PRO A 1 200 ? 17.454 -6.641 -23.426 1.00 87.69 200 PRO A CA 1
ATOM 1611 C C . PRO A 1 200 ? 18.434 -5.562 -23.888 1.00 87.69 200 PRO A C 1
ATOM 1613 O O . PRO A 1 200 ? 18.534 -5.281 -25.079 1.00 87.69 200 PRO A O 1
ATOM 1616 N N . TYR A 1 201 ? 19.155 -4.955 -22.946 1.00 86.44 201 TYR A N 1
ATOM 1617 C CA . TYR A 1 201 ? 20.172 -3.968 -23.296 1.00 86.44 201 TYR A CA 1
ATOM 1618 C C . TYR A 1 201 ? 21.280 -4.622 -24.146 1.00 86.44 201 TYR A C 1
ATOM 1620 O O . TYR A 1 201 ? 21.781 -5.674 -23.736 1.00 86.44 201 TYR A O 1
ATOM 1628 N N . PRO A 1 202 ? 21.659 -4.039 -25.298 1.00 84.75 202 PRO A N 1
ATOM 1629 C CA . PRO A 1 202 ? 22.635 -4.637 -26.204 1.00 84.75 202 PRO A CA 1
ATOM 1630 C C . PRO A 1 202 ? 24.039 -4.652 -25.582 1.00 84.75 202 PRO A C 1
ATOM 1632 O O . PRO A 1 202 ? 24.384 -3.777 -24.785 1.00 84.75 202 PRO A O 1
ATOM 1635 N N . GLU A 1 203 ? 24.856 -5.645 -25.947 1.00 77.81 203 GLU A N 1
ATOM 1636 C CA . GLU A 1 203 ? 26.253 -5.740 -25.489 1.00 77.81 203 GLU A CA 1
ATOM 1637 C C . GLU A 1 203 ? 27.116 -4.610 -26.068 1.00 77.81 203 GLU A C 1
ATOM 1639 O O . GLU A 1 203 ? 27.953 -4.041 -25.365 1.00 77.81 203 GLU A O 1
ATOM 1644 N N . GLU A 1 204 ? 26.850 -4.233 -27.320 1.00 76.31 204 GLU A N 1
ATOM 1645 C CA . GLU A 1 204 ? 27.426 -3.062 -27.973 1.00 76.31 204 GLU A CA 1
ATOM 1646 C C . GLU A 1 204 ? 26.399 -1.920 -27.963 1.00 76.31 204 GLU A C 1
ATOM 1648 O O . GLU A 1 204 ? 25.390 -1.986 -28.671 1.00 76.31 204 GLU A O 1
ATOM 1653 N N . PRO A 1 205 ? 26.596 -0.874 -27.142 1.00 66.81 205 PRO A N 1
ATOM 1654 C CA . PRO A 1 205 ? 25.659 0.235 -27.091 1.00 66.81 205 PRO A CA 1
ATOM 1655 C C . PRO A 1 205 ? 25.639 0.980 -28.436 1.00 66.81 205 PRO A C 1
ATOM 1657 O O . PRO A 1 205 ? 26.696 1.181 -29.043 1.00 66.81 205 PRO A O 1
ATOM 1660 N N . PRO A 1 206 ? 24.462 1.430 -28.902 1.00 63.53 206 PRO A N 1
ATOM 1661 C CA . PRO A 1 206 ? 24.350 2.131 -30.173 1.00 63.53 206 PRO A CA 1
ATOM 1662 C C . PRO A 1 206 ? 25.243 3.381 -30.193 1.00 63.53 206 PRO A C 1
ATOM 1664 O O . PRO A 1 206 ? 25.261 4.176 -29.252 1.00 63.53 206 PRO A O 1
ATOM 1667 N N . ALA A 1 207 ? 25.975 3.574 -31.297 1.00 60.53 207 ALA A N 1
ATOM 1668 C CA . ALA A 1 207 ? 26.965 4.647 -31.466 1.00 60.53 207 ALA A CA 1
ATOM 1669 C C . ALA A 1 207 ? 26.380 6.072 -31.364 1.00 60.53 207 ALA A C 1
ATOM 1671 O O . ALA A 1 207 ? 27.122 7.048 -31.233 1.00 60.53 207 ALA A O 1
ATOM 1672 N N . ARG A 1 208 ? 25.050 6.208 -31.436 1.00 55.66 208 ARG A N 1
ATOM 1673 C CA . ARG A 1 208 ? 24.311 7.445 -31.174 1.00 55.66 208 ARG A CA 1
ATOM 1674 C C . ARG A 1 208 ? 23.097 7.112 -30.306 1.00 55.66 208 ARG A C 1
ATOM 1676 O O . ARG A 1 208 ? 22.334 6.233 -30.700 1.00 55.66 208 ARG A O 1
ATOM 1683 N N . PRO A 1 209 ? 22.878 7.803 -29.177 1.00 54.91 209 PRO A N 1
ATOM 1684 C CA . PRO A 1 209 ? 21.631 7.664 -28.441 1.00 54.91 209 PRO A CA 1
ATOM 1685 C C . PRO A 1 209 ? 20.472 8.167 -29.316 1.00 54.91 209 PRO A C 1
ATOM 1687 O O . PRO A 1 209 ? 20.393 9.359 -29.611 1.00 54.91 209 PRO A O 1
ATOM 1690 N N . SER A 1 210 ? 19.597 7.267 -29.765 1.00 55.97 210 SER A N 1
ATOM 1691 C CA . SER A 1 210 ? 18.272 7.616 -30.290 1.00 55.97 210 SER A CA 1
ATOM 1692 C C . SER A 1 210 ? 17.417 8.163 -29.141 1.00 55.97 210 SER A C 1
ATOM 1694 O O . SER A 1 210 ? 17.429 7.595 -28.050 1.00 55.97 210 SER A O 1
ATOM 1696 N N . ASP A 1 211 ? 16.742 9.297 -29.370 1.00 54.38 211 ASP A N 1
ATOM 1697 C CA . ASP A 1 211 ? 15.783 9.978 -28.480 1.00 54.38 211 ASP A CA 1
ATOM 1698 C C . ASP A 1 211 ? 15.883 9.625 -26.984 1.00 54.38 211 ASP A C 1
ATOM 1700 O O . ASP A 1 211 ? 15.017 8.980 -26.389 1.00 54.38 211 ASP A O 1
ATOM 1704 N N . THR A 1 212 ? 16.957 10.085 -26.336 1.00 60.47 212 THR A N 1
ATOM 1705 C CA . THR A 1 212 ? 17.110 9.921 -24.890 1.00 60.47 212 THR A CA 1
ATOM 1706 C C . THR A 1 212 ? 16.187 10.863 -24.137 1.00 60.47 212 THR A C 1
ATOM 1708 O O . THR A 1 212 ? 16.508 12.038 -23.933 1.00 60.47 212 THR A O 1
ATOM 1711 N N . SER A 1 213 ? 15.071 10.347 -23.627 1.00 63.41 213 SER A N 1
ATOM 1712 C CA . SER A 1 213 ? 14.335 11.055 -22.583 1.00 63.41 213 SER A CA 1
ATOM 1713 C C . SER A 1 213 ? 15.069 10.851 -21.257 1.00 63.41 213 SER A C 1
ATOM 1715 O O . SER A 1 213 ? 15.121 9.740 -20.716 1.00 63.41 213 SER A O 1
ATOM 1717 N N . THR A 1 214 ? 15.666 11.918 -20.732 1.00 72.25 214 THR A N 1
ATOM 1718 C CA . THR A 1 214 ? 16.334 11.891 -19.430 1.00 72.25 214 THR A CA 1
ATOM 1719 C C . THR A 1 214 ? 15.411 12.480 -18.371 1.00 72.25 214 THR A C 1
ATOM 1721 O O . THR A 1 214 ? 14.977 13.626 -18.441 1.00 72.25 214 THR A O 1
ATOM 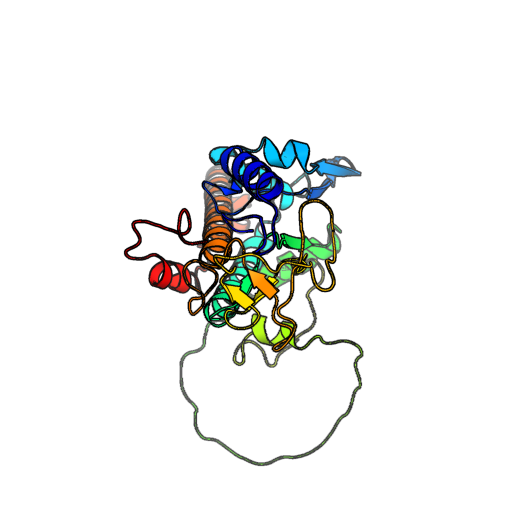1724 N N . SER A 1 215 ? 15.090 11.677 -17.360 1.00 77.25 215 SER A N 1
ATOM 1725 C CA . SER A 1 215 ? 14.427 12.150 -16.143 1.00 77.25 215 SER A CA 1
ATOM 1726 C C . SER A 1 215 ? 15.322 11.854 -14.942 1.00 77.25 215 SER A C 1
ATOM 1728 O O . SER A 1 215 ? 16.359 11.204 -15.065 1.00 77.25 215 SER A O 1
ATOM 1730 N N . LYS A 1 216 ? 14.988 12.364 -13.751 1.00 80.56 216 LYS A N 1
ATOM 1731 C CA . LYS A 1 216 ? 15.891 12.339 -12.585 1.00 80.56 216 LYS A CA 1
ATOM 1732 C C . LYS A 1 216 ? 16.306 10.911 -12.168 1.00 80.56 216 LYS A C 1
ATOM 1734 O O . LYS A 1 216 ? 15.669 10.257 -11.327 1.00 80.56 216 LYS A O 1
ATOM 1739 N N . GLY A 1 217 ? 17.449 10.470 -12.698 1.00 83.81 217 GLY A N 1
ATOM 1740 C CA . GLY A 1 217 ? 18.044 9.148 -12.491 1.00 83.81 217 GLY A CA 1
ATOM 1741 C C . GLY A 1 217 ? 17.591 8.055 -13.469 1.00 83.81 217 GLY A C 1
ATOM 1742 O O . GLY A 1 217 ? 17.829 6.883 -13.180 1.00 83.81 217 GLY A O 1
ATOM 1743 N N . TYR A 1 218 ? 16.967 8.411 -14.588 1.00 88.75 218 TYR A N 1
ATOM 1744 C CA . TYR A 1 218 ? 16.541 7.489 -15.642 1.00 88.75 218 TYR A CA 1
ATOM 1745 C C . TYR A 1 218 ? 17.002 7.997 -17.003 1.00 88.75 218 TYR A C 1
ATOM 1747 O O . TYR A 1 218 ? 17.057 9.207 -17.229 1.00 88.75 218 TYR A O 1
ATOM 1755 N N . GLN A 1 219 ? 17.335 7.066 -17.887 1.00 88.75 219 GLN A N 1
ATOM 1756 C CA . GLN A 1 219 ? 17.797 7.362 -19.238 1.00 88.75 219 GLN A CA 1
ATOM 1757 C C . GLN A 1 219 ? 17.125 6.363 -20.178 1.00 88.75 219 GLN A C 1
ATOM 1759 O O . GLN A 1 219 ? 17.610 5.255 -20.367 1.00 88.75 219 GLN A O 1
ATOM 1764 N N . ALA A 1 220 ? 15.959 6.715 -20.699 1.00 87.69 220 ALA A N 1
ATOM 1765 C CA . ALA A 1 220 ? 15.281 5.828 -21.629 1.00 87.69 220 ALA A CA 1
ATOM 1766 C C . ALA A 1 220 ? 16.031 5.837 -22.964 1.00 87.69 220 ALA A C 1
ATOM 1768 O O . ALA A 1 220 ? 16.356 6.907 -23.473 1.00 87.69 220 ALA A O 1
ATOM 1769 N N . GLU A 1 221 ? 16.322 4.653 -23.486 1.00 88.62 221 GLU A N 1
ATOM 1770 C CA . GLU A 1 221 ? 16.930 4.438 -24.797 1.00 88.62 221 GLU A CA 1
ATOM 1771 C C . GLU A 1 221 ? 16.026 3.477 -25.548 1.00 88.62 221 GLU A C 1
ATOM 1773 O O . GLU A 1 221 ? 15.584 2.483 -24.968 1.00 88.62 221 GLU A O 1
ATOM 1778 N N . TYR A 1 222 ? 15.734 3.783 -26.805 1.00 88.81 222 TYR A N 1
ATOM 1779 C CA . TYR A 1 222 ? 14.758 3.039 -27.588 1.00 88.81 222 TYR A CA 1
ATOM 1780 C C . TYR A 1 222 ? 15.399 2.460 -28.834 1.00 88.81 222 TYR A C 1
ATOM 1782 O O . TYR A 1 222 ? 16.224 3.102 -29.489 1.00 88.81 222 TYR A O 1
ATOM 1790 N N . ASP A 1 223 ? 14.982 1.252 -29.166 1.00 87.56 223 ASP A N 1
ATOM 1791 C CA . ASP A 1 223 ? 15.340 0.617 -30.414 1.00 87.56 223 ASP A CA 1
ATOM 1792 C C . ASP A 1 223 ? 14.704 1.366 -31.600 1.00 87.56 223 ASP A C 1
ATOM 1794 O O . ASP A 1 223 ? 13.486 1.562 -31.604 1.00 87.56 223 ASP A O 1
ATOM 1798 N N . PRO A 1 224 ? 15.489 1.813 -32.596 1.00 84.81 224 PRO A N 1
ATOM 1799 C CA . PRO A 1 224 ? 14.966 2.617 -33.699 1.00 84.81 224 PRO A CA 1
ATOM 1800 C C . PRO A 1 224 ? 14.035 1.844 -34.644 1.00 84.81 224 PRO A C 1
ATOM 1802 O O . PRO A 1 224 ? 13.245 2.479 -35.339 1.00 84.81 224 PRO A O 1
ATOM 1805 N N . GLU A 1 225 ? 14.107 0.510 -34.688 1.00 86.31 225 GLU A N 1
ATOM 1806 C CA . GLU A 1 225 ? 13.272 -0.311 -35.576 1.00 86.31 225 GLU A CA 1
ATOM 1807 C C . GLU A 1 225 ? 11.925 -0.661 -34.936 1.00 86.31 225 GLU A C 1
ATOM 1809 O O . GLU A 1 225 ? 10.870 -0.501 -35.548 1.00 86.31 225 GLU A O 1
ATOM 1814 N N . THR A 1 226 ? 11.952 -1.132 -33.691 1.00 88.69 226 THR A N 1
ATOM 1815 C CA . THR A 1 226 ? 10.764 -1.607 -32.967 1.00 88.69 226 THR A CA 1
ATOM 1816 C C . THR A 1 226 ? 10.097 -0.525 -32.118 1.00 88.69 226 THR A C 1
ATOM 1818 O O . THR A 1 226 ? 8.923 -0.655 -31.771 1.00 88.69 226 THR A O 1
ATOM 1821 N N . GLY A 1 227 ? 10.830 0.531 -31.751 1.00 87.81 227 GLY A N 1
ATOM 1822 C CA . GLY A 1 227 ? 10.393 1.547 -30.792 1.00 87.81 227 GLY A CA 1
ATOM 1823 C C . GLY A 1 227 ? 10.359 1.060 -29.337 1.00 87.81 227 GLY A C 1
ATOM 1824 O O . GLY A 1 227 ? 9.844 1.766 -28.469 1.00 87.81 227 GLY A O 1
ATOM 1825 N N . PHE A 1 228 ? 10.872 -0.139 -29.045 1.00 89.62 228 PHE A N 1
ATOM 1826 C CA . PHE A 1 228 ? 10.880 -0.695 -27.692 1.00 89.62 228 PHE A CA 1
ATOM 1827 C C . PHE A 1 228 ? 12.001 -0.130 -26.827 1.00 89.62 228 PHE A C 1
ATOM 1829 O O . PHE A 1 228 ? 13.083 0.205 -27.300 1.00 89.62 228 PHE A O 1
ATOM 1836 N N . LEU A 1 229 ? 11.735 -0.048 -25.524 1.00 90.06 229 LEU A N 1
ATOM 1837 C CA . LEU A 1 229 ? 12.687 0.437 -24.531 1.00 90.06 229 LEU A CA 1
ATOM 1838 C C . LEU A 1 229 ? 13.787 -0.603 -24.283 1.00 90.06 229 LEU A C 1
ATOM 1840 O O . LEU A 1 229 ? 13.498 -1.757 -23.964 1.00 90.06 229 LEU A O 1
ATOM 1844 N N . TYR A 1 230 ? 15.049 -0.186 -24.308 1.00 91.00 230 TYR A N 1
ATOM 1845 C CA . TYR A 1 230 ? 16.162 -1.015 -23.863 1.00 91.00 230 TYR A CA 1
ATOM 1846 C C . TYR A 1 230 ? 16.202 -1.106 -22.332 1.00 91.00 230 TYR A C 1
ATOM 1848 O O . TYR A 1 230 ? 16.505 -0.149 -21.610 1.00 91.00 230 TYR A O 1
ATOM 1856 N N . ALA A 1 231 ? 15.915 -2.294 -21.806 1.00 91.50 231 ALA A N 1
ATOM 1857 C CA . ALA A 1 231 ? 15.933 -2.580 -20.381 1.00 91.50 231 ALA A CA 1
ATOM 1858 C C . ALA A 1 231 ? 17.360 -2.863 -19.894 1.00 91.50 231 ALA A C 1
ATOM 1860 O O . ALA A 1 231 ? 17.854 -3.986 -19.990 1.00 91.50 231 ALA A O 1
ATOM 1861 N N . ARG A 1 232 ? 18.001 -1.873 -19.258 1.00 90.94 232 ARG A N 1
ATOM 1862 C CA . ARG A 1 232 ? 19.265 -2.084 -18.518 1.00 90.94 232 ARG A CA 1
ATOM 1863 C C . ARG A 1 232 ? 19.124 -3.074 -17.370 1.00 90.94 232 ARG A C 1
ATOM 1865 O O . ARG A 1 232 ? 20.060 -3.795 -17.033 1.00 90.94 232 ARG A O 1
ATOM 1872 N N . PHE A 1 233 ? 17.968 -3.073 -16.718 1.00 91.62 233 PHE A N 1
ATOM 1873 C CA . PHE A 1 233 ? 17.647 -3.989 -15.631 1.00 91.62 233 PHE A CA 1
ATOM 1874 C C . PHE A 1 233 ? 16.306 -4.664 -15.919 1.00 91.62 233 PHE A C 1
ATOM 1876 O O . PHE A 1 233 ? 15.286 -4.217 -15.387 1.00 91.62 233 PHE A O 1
ATOM 1883 N N . PRO A 1 234 ? 16.268 -5.723 -16.735 1.00 91.06 234 PRO A N 1
ATOM 1884 C CA . PRO A 1 234 ? 15.017 -6.405 -17.034 1.00 91.06 234 PRO A CA 1
ATOM 1885 C C . PRO A 1 234 ? 14.393 -7.039 -15.772 1.00 91.06 234 PRO A C 1
ATOM 1887 O O . PRO A 1 234 ? 15.083 -7.241 -14.760 1.00 91.06 234 PRO A O 1
ATOM 1890 N N . PRO A 1 235 ? 13.078 -7.317 -15.763 1.00 89.38 235 PRO A N 1
ATOM 1891 C CA . PRO A 1 235 ? 12.441 -8.097 -14.713 1.00 89.38 235 PRO A CA 1
ATOM 1892 C C . PRO A 1 235 ? 12.995 -9.522 -14.732 1.00 89.38 235 PRO A C 1
ATOM 1894 O O . PRO A 1 235 ? 13.165 -10.108 -15.796 1.00 89.38 235 PRO A O 1
ATOM 1897 N N . ARG A 1 236 ? 13.235 -10.114 -13.559 1.00 84.94 236 ARG A N 1
ATOM 1898 C CA . ARG A 1 236 ? 13.794 -11.475 -13.472 1.00 84.94 236 ARG A CA 1
ATOM 1899 C C . ARG A 1 236 ? 12.848 -12.557 -14.012 1.00 84.94 236 ARG A C 1
ATOM 1901 O O . ARG A 1 236 ? 13.309 -13.561 -14.535 1.00 84.94 236 ARG A O 1
ATOM 1908 N N . TYR A 1 237 ? 11.537 -12.347 -13.877 1.00 87.62 237 TYR A N 1
ATOM 1909 C CA . TYR A 1 237 ? 10.502 -13.322 -14.241 1.00 87.62 237 TYR A CA 1
ATOM 1910 C C . TYR A 1 237 ? 9.396 -12.686 -15.102 1.00 87.62 237 TYR A C 1
ATOM 1912 O O . TYR A 1 237 ? 8.264 -12.571 -14.635 1.00 87.62 237 TYR A O 1
ATOM 1920 N N . PRO A 1 238 ? 9.685 -12.227 -16.329 1.00 88.81 238 PRO A N 1
ATOM 1921 C CA . PRO A 1 238 ? 8.796 -11.355 -17.105 1.00 88.81 238 PRO A CA 1
ATOM 1922 C C . PRO A 1 238 ? 7.411 -11.934 -17.424 1.00 88.81 238 PRO A C 1
ATOM 1924 O O . PRO A 1 238 ? 6.516 -11.156 -17.711 1.00 88.81 238 PRO A O 1
ATOM 1927 N N . ASP A 1 239 ? 7.190 -13.245 -17.304 1.00 90.81 239 ASP A N 1
ATOM 1928 C CA . ASP A 1 239 ? 5.876 -13.879 -17.522 1.00 90.81 239 ASP A CA 1
ATOM 1929 C C . ASP A 1 239 ? 5.114 -14.212 -16.226 1.00 90.81 239 ASP A C 1
ATOM 1931 O O . ASP A 1 239 ? 3.991 -14.719 -16.248 1.00 90.81 239 ASP A O 1
ATOM 1935 N N . GLN A 1 240 ? 5.709 -13.932 -15.067 1.00 91.12 240 GLN A N 1
ATOM 1936 C CA . GLN A 1 240 ? 5.088 -14.141 -13.755 1.00 91.12 240 GLN A CA 1
ATOM 1937 C C . GLN A 1 240 ? 4.373 -12.874 -13.260 1.00 91.12 240 GLN A C 1
ATOM 1939 O O . GLN A 1 240 ? 4.639 -11.784 -13.775 1.00 91.12 240 GLN A O 1
ATOM 1944 N N . PRO A 1 241 ? 3.468 -12.971 -12.270 1.00 92.50 241 PRO A N 1
ATOM 1945 C CA . PRO A 1 241 ? 2.930 -11.794 -11.588 1.00 92.50 241 PRO A CA 1
ATOM 1946 C C . PRO A 1 241 ? 4.004 -11.048 -10.779 1.00 92.50 241 PRO A C 1
ATOM 1948 O O . PRO A 1 241 ? 5.092 -11.567 -10.514 1.00 92.50 241 PRO A O 1
ATOM 1951 N N . ASP A 1 242 ? 3.692 -9.824 -10.353 1.00 94.19 242 ASP A N 1
ATOM 1952 C CA . ASP A 1 242 ? 4.579 -9.030 -9.497 1.00 94.19 242 ASP A CA 1
ATOM 1953 C C . ASP A 1 242 ? 4.611 -9.574 -8.055 1.00 94.19 242 ASP A C 1
ATOM 1955 O O . ASP A 1 242 ? 3.865 -9.134 -7.174 1.00 94.19 242 ASP A O 1
ATOM 1959 N N . ARG A 1 243 ? 5.503 -10.544 -7.811 1.00 92.62 243 ARG A N 1
ATOM 1960 C CA . ARG A 1 243 ? 5.714 -11.159 -6.488 1.00 92.62 243 ARG A CA 1
ATOM 1961 C C . ARG A 1 243 ? 6.137 -10.143 -5.428 1.00 92.62 243 ARG A C 1
ATOM 1963 O O . ARG A 1 243 ? 5.720 -10.265 -4.282 1.00 92.62 243 ARG A O 1
ATOM 1970 N N . GLY A 1 244 ? 6.913 -9.120 -5.794 1.00 93.50 244 GLY A N 1
ATOM 1971 C CA . GLY A 1 244 ? 7.351 -8.086 -4.856 1.00 93.50 244 GLY A CA 1
ATOM 1972 C C . GLY A 1 244 ? 6.175 -7.245 -4.355 1.00 93.50 244 GLY A C 1
ATOM 1973 O O . GLY A 1 244 ? 6.054 -6.984 -3.156 1.00 93.50 244 GLY A O 1
ATOM 1974 N N . PHE A 1 245 ? 5.275 -6.845 -5.256 1.00 95.75 245 PHE A N 1
ATOM 1975 C CA . PHE A 1 245 ? 4.051 -6.136 -4.881 1.00 95.75 245 PHE A CA 1
ATOM 1976 C C . PHE A 1 245 ? 3.130 -7.016 -4.021 1.00 95.75 245 PHE A C 1
ATOM 1978 O O . PHE A 1 245 ? 2.632 -6.557 -2.990 1.00 95.75 245 PHE A O 1
ATOM 1985 N N . LEU A 1 246 ? 2.949 -8.285 -4.408 1.00 96.31 246 LEU A N 1
ATOM 1986 C CA . LEU A 1 246 ? 2.149 -9.270 -3.669 1.00 96.31 246 LEU A CA 1
ATOM 1987 C C . LEU A 1 246 ? 2.709 -9.543 -2.266 1.00 96.31 246 LEU A C 1
ATOM 1989 O O . LEU A 1 246 ? 1.935 -9.622 -1.315 1.00 96.31 246 LEU A O 1
ATOM 1993 N N . PHE A 1 247 ? 4.034 -9.602 -2.109 1.00 95.94 247 PHE A N 1
ATOM 1994 C CA . PHE A 1 247 ? 4.692 -9.727 -0.807 1.00 95.94 247 PHE A CA 1
ATOM 1995 C C . PHE A 1 247 ? 4.404 -8.522 0.098 1.00 95.94 247 PHE A C 1
ATOM 1997 O O . PHE A 1 247 ? 4.101 -8.683 1.280 1.00 95.94 247 PHE A O 1
ATOM 2004 N N . GLY A 1 248 ? 4.407 -7.311 -0.468 1.00 96.94 248 GLY A N 1
ATOM 2005 C CA . GLY A 1 248 ? 3.967 -6.111 0.241 1.00 96.94 248 GLY A CA 1
ATOM 2006 C C . GLY A 1 248 ? 2.516 -6.209 0.721 1.00 96.94 248 GLY A C 1
ATOM 2007 O O . GLY A 1 248 ? 2.234 -5.913 1.879 1.00 96.94 248 GLY A O 1
ATOM 2008 N N . LEU A 1 249 ? 1.595 -6.663 -0.141 1.00 97.81 249 LEU A N 1
ATOM 2009 C CA . LEU A 1 249 ? 0.191 -6.857 0.242 1.00 97.81 249 LEU A CA 1
ATOM 2010 C C . LEU A 1 249 ? 0.039 -7.899 1.357 1.00 97.81 249 LEU A C 1
ATOM 2012 O O . LEU A 1 249 ? -0.663 -7.618 2.324 1.00 97.81 249 LEU A O 1
ATOM 2016 N N . LYS A 1 250 ? 0.739 -9.039 1.264 1.00 97.12 250 LYS A N 1
ATOM 2017 C CA . LYS A 1 250 ? 0.748 -10.095 2.292 1.00 97.12 250 LYS A CA 1
ATOM 2018 C C . LYS A 1 250 ? 1.133 -9.546 3.667 1.00 97.12 250 LYS A C 1
ATOM 2020 O O . LYS A 1 250 ? 0.485 -9.856 4.665 1.00 97.12 250 LYS A O 1
ATOM 2025 N N . ASN A 1 251 ? 2.181 -8.725 3.733 1.00 97.44 251 ASN A N 1
ATOM 2026 C CA . ASN A 1 251 ? 2.641 -8.159 5.002 1.00 97.44 251 ASN A CA 1
ATOM 2027 C C . ASN A 1 251 ? 1.682 -7.094 5.554 1.00 97.44 251 ASN A C 1
ATOM 2029 O O . ASN A 1 251 ? 1.469 -7.054 6.764 1.00 97.44 251 ASN A O 1
ATOM 2033 N N . ILE A 1 252 ? 1.051 -6.284 4.694 1.00 98.19 252 ILE A N 1
ATOM 2034 C CA . ILE A 1 252 ? 0.003 -5.341 5.122 1.00 98.19 252 ILE A CA 1
ATOM 2035 C C . ILE A 1 252 ? -1.200 -6.101 5.692 1.00 98.19 252 ILE A C 1
ATOM 2037 O O . ILE A 1 252 ? -1.682 -5.751 6.767 1.00 98.19 252 ILE A O 1
ATOM 2041 N N . THR A 1 253 ? -1.687 -7.144 5.011 1.00 97.81 253 THR A N 1
ATOM 2042 C CA . THR A 1 253 ? -2.836 -7.922 5.502 1.00 97.81 253 THR A CA 1
ATOM 2043 C C . THR A 1 253 ? -2.504 -8.634 6.809 1.00 97.81 253 THR A C 1
ATOM 2045 O O . THR A 1 253 ? -3.300 -8.584 7.740 1.00 97.81 253 THR A O 1
ATOM 2048 N N . ALA A 1 254 ? -1.299 -9.198 6.938 1.00 97.38 254 ALA A N 1
ATOM 2049 C CA . ALA A 1 254 ? -0.851 -9.814 8.184 1.00 97.38 254 ALA A CA 1
ATOM 2050 C C . ALA A 1 254 ? -0.763 -8.807 9.349 1.00 97.38 254 ALA A C 1
ATOM 2052 O O . ALA A 1 254 ? -1.160 -9.135 10.465 1.00 97.38 254 ALA A O 1
ATOM 2053 N N . ALA A 1 255 ? -0.292 -7.579 9.098 1.00 98.25 255 ALA A N 1
ATOM 2054 C CA . ALA A 1 255 ? -0.283 -6.508 10.097 1.00 98.25 255 ALA A CA 1
ATOM 2055 C C . ALA A 1 255 ? -1.707 -6.140 10.545 1.00 98.25 255 ALA A C 1
ATOM 2057 O O . ALA A 1 255 ? -1.987 -6.073 11.738 1.00 98.25 255 ALA A O 1
ATOM 2058 N N . LEU A 1 256 ? -2.638 -5.985 9.600 1.00 98.19 256 LEU A N 1
ATOM 2059 C CA . LEU A 1 256 ? -4.048 -5.710 9.897 1.00 98.19 256 LEU A CA 1
ATOM 2060 C C . LEU A 1 256 ? -4.710 -6.823 10.725 1.00 98.19 256 LEU A C 1
ATOM 2062 O O . LEU A 1 256 ? -5.464 -6.529 11.654 1.00 98.19 256 LEU A O 1
ATOM 2066 N N . GLU A 1 257 ? -4.414 -8.091 10.427 1.00 97.31 257 GLU A N 1
ATOM 2067 C CA . GLU A 1 257 ? -4.888 -9.229 11.224 1.00 97.31 257 GLU A CA 1
ATOM 2068 C C . GLU A 1 257 ? -4.362 -9.178 12.665 1.00 97.31 257 GLU A C 1
ATOM 2070 O O . GLU A 1 257 ? -5.128 -9.392 13.608 1.00 97.31 257 GLU A O 1
ATOM 2075 N N . ARG A 1 258 ? -3.071 -8.869 12.855 1.00 97.81 258 ARG A N 1
ATOM 2076 C CA . ARG A 1 258 ? -2.475 -8.720 14.193 1.00 97.81 258 ARG A CA 1
ATOM 2077 C C . ARG A 1 258 ? -3.123 -7.576 14.968 1.00 97.81 258 ARG A C 1
ATOM 2079 O O . ARG A 1 258 ? -3.571 -7.804 16.088 1.00 97.81 258 ARG A O 1
ATOM 2086 N N . ILE A 1 259 ? -3.306 -6.414 14.337 1.00 98.12 259 ILE A N 1
ATOM 2087 C CA . ILE A 1 259 ? -3.987 -5.252 14.934 1.00 98.12 259 ILE A CA 1
ATOM 2088 C C . ILE A 1 259 ? -5.405 -5.617 15.407 1.00 98.12 259 ILE A C 1
ATOM 2090 O O . ILE A 1 259 ? -5.786 -5.293 16.534 1.00 98.12 259 ILE A O 1
ATOM 2094 N N . TRP A 1 260 ? -6.192 -6.316 14.578 1.00 97.44 260 TRP A N 1
ATOM 2095 C CA . TRP A 1 260 ? -7.530 -6.775 14.973 1.00 97.44 260 TRP A CA 1
ATOM 2096 C C . TRP A 1 260 ? -7.479 -7.721 16.171 1.00 97.44 260 TRP A C 1
ATOM 2098 O O . TRP A 1 260 ? -8.256 -7.572 17.114 1.00 97.44 260 TRP A O 1
ATOM 2108 N N . ASN A 1 261 ? -6.583 -8.708 16.139 1.00 96.81 261 ASN A N 1
ATOM 2109 C CA . ASN A 1 261 ? -6.484 -9.718 17.187 1.00 96.81 261 ASN A CA 1
ATOM 2110 C C . ASN A 1 261 ? -6.025 -9.122 18.522 1.00 96.81 261 ASN A C 1
ATOM 2112 O O . ASN A 1 261 ? -6.576 -9.475 19.564 1.00 96.81 261 ASN A O 1
ATOM 2116 N N . GLU A 1 262 ? -5.080 -8.184 18.501 1.00 96.62 262 GLU A N 1
ATOM 2117 C CA . GLU A 1 262 ? -4.654 -7.447 19.691 1.00 96.62 262 GLU A CA 1
ATOM 2118 C C . GLU A 1 262 ? -5.798 -6.627 20.292 1.00 96.62 262 GLU A C 1
ATOM 2120 O O . GLU A 1 262 ? -6.042 -6.702 21.498 1.00 96.62 262 GLU A O 1
ATOM 2125 N N . GLU A 1 263 ? -6.548 -5.894 19.462 1.00 96.56 263 GLU A N 1
ATOM 2126 C CA . GLU A 1 263 ? -7.722 -5.143 19.915 1.00 96.56 263 GLU A CA 1
ATOM 2127 C C . GLU A 1 263 ? -8.817 -6.073 20.448 1.00 96.56 263 GLU A C 1
ATOM 2129 O O . GLU A 1 263 ? -9.418 -5.803 21.487 1.00 96.56 263 GLU A O 1
ATOM 2134 N N . ARG A 1 264 ? -9.043 -7.218 19.801 1.00 95.31 264 ARG A N 1
ATOM 2135 C CA . ARG A 1 264 ? -9.989 -8.235 20.267 1.00 95.31 264 ARG A CA 1
ATOM 2136 C C . ARG A 1 264 ? -9.611 -8.760 21.652 1.00 95.31 264 ARG A C 1
ATOM 2138 O O . ARG A 1 264 ? -10.469 -8.809 22.531 1.00 95.31 264 ARG A O 1
ATOM 2145 N N . ILE A 1 265 ? -8.342 -9.112 21.866 1.00 95.31 265 ILE A N 1
ATOM 2146 C CA . ILE A 1 265 ? -7.837 -9.566 23.171 1.00 95.31 265 ILE A CA 1
ATOM 2147 C C . ILE A 1 265 ? -7.978 -8.454 24.216 1.00 95.31 265 ILE A C 1
ATOM 2149 O O . ILE A 1 265 ? -8.421 -8.721 25.334 1.00 95.31 265 ILE A O 1
ATOM 2153 N N . ARG A 1 266 ? -7.640 -7.208 23.861 1.00 94.38 266 ARG A N 1
ATOM 2154 C CA . ARG A 1 266 ? -7.778 -6.037 24.738 1.00 94.38 266 ARG A CA 1
ATOM 2155 C C . ARG A 1 266 ? -9.222 -5.863 25.210 1.00 94.38 266 ARG A C 1
ATOM 2157 O O . ARG A 1 266 ? -9.458 -5.795 26.413 1.00 94.38 266 ARG A O 1
ATOM 2164 N N . ARG A 1 267 ? -10.192 -5.876 24.292 1.00 94.25 267 ARG A N 1
ATOM 2165 C CA . ARG A 1 267 ? -11.620 -5.744 24.631 1.00 94.25 267 ARG A CA 1
ATOM 2166 C C . ARG A 1 267 ? -12.161 -6.923 25.429 1.00 94.25 267 ARG A C 1
ATOM 2168 O O . ARG A 1 267 ? -12.976 -6.720 26.319 1.00 94.25 267 ARG A O 1
ATOM 2175 N N . MET A 1 268 ? -11.692 -8.142 25.158 1.00 92.44 268 MET A N 1
ATOM 2176 C CA . MET A 1 268 ? -12.051 -9.314 25.964 1.00 92.44 268 MET A CA 1
ATOM 2177 C C . MET A 1 268 ? -11.562 -9.201 27.407 1.00 92.44 268 MET A C 1
ATOM 2179 O O . MET A 1 268 ? -12.288 -9.602 28.309 1.00 92.44 268 MET A O 1
ATOM 2183 N N . LYS A 1 269 ? -10.354 -8.668 27.637 1.00 93.38 269 LYS A N 1
ATOM 2184 C CA . LYS A 1 269 ? -9.846 -8.415 28.995 1.00 93.38 269 LYS A CA 1
ATOM 2185 C C . LYS A 1 269 ? -10.712 -7.381 29.714 1.00 93.38 269 LYS A C 1
ATOM 2187 O O . LYS A 1 269 ? -11.213 -7.678 30.786 1.00 93.38 269 LYS A O 1
ATOM 2192 N N . ILE A 1 270 ? -10.990 -6.249 29.066 1.00 91.88 270 ILE A N 1
ATOM 2193 C CA . ILE A 1 270 ? -11.851 -5.193 29.626 1.00 91.88 270 ILE A CA 1
ATOM 2194 C C . ILE A 1 270 ? -13.243 -5.736 29.980 1.00 91.88 270 ILE A C 1
ATOM 2196 O O . ILE A 1 270 ? -13.742 -5.475 31.064 1.00 91.88 270 ILE A O 1
ATOM 2200 N N . ALA A 1 271 ? -13.850 -6.545 29.109 1.00 91.50 271 ALA A N 1
ATOM 2201 C CA . ALA A 1 271 ? -15.173 -7.123 29.354 1.00 91.50 271 ALA A CA 1
ATOM 2202 C C . ALA A 1 271 ? -15.207 -8.186 30.471 1.00 91.50 271 ALA A C 1
ATOM 2204 O O . ALA A 1 271 ? -16.284 -8.518 30.959 1.00 91.50 271 ALA A O 1
ATOM 2205 N N . ARG A 1 272 ? -14.056 -8.762 30.852 1.00 90.25 272 ARG A N 1
ATOM 2206 C CA . ARG A 1 272 ? -13.963 -9.641 32.031 1.00 90.25 272 ARG A CA 1
ATOM 2207 C C . ARG A 1 272 ? -13.990 -8.837 33.325 1.00 90.25 272 ARG A C 1
ATOM 2209 O O . ARG A 1 272 ? -14.566 -9.312 34.297 1.00 90.25 272 ARG A O 1
ATOM 2216 N N . ASP A 1 273 ? -13.380 -7.657 33.308 1.00 91.06 273 ASP A N 1
ATOM 2217 C CA . ASP A 1 273 ? -13.308 -6.761 34.462 1.00 91.06 273 ASP A CA 1
ATOM 2218 C C . ASP A 1 273 ? -14.604 -5.941 34.617 1.00 91.06 273 ASP A C 1
ATOM 2220 O O . ASP A 1 273 ? -15.030 -5.665 35.736 1.00 91.06 273 ASP A O 1
ATOM 2224 N N . ASP A 1 274 ? -15.268 -5.610 33.503 1.00 90.31 274 ASP A N 1
ATOM 2225 C CA . ASP A 1 274 ? -16.542 -4.888 33.450 1.00 90.31 274 ASP A CA 1
ATOM 2226 C C . ASP A 1 274 ? -17.554 -5.598 32.521 1.00 90.31 274 ASP A C 1
ATOM 2228 O O . ASP A 1 274 ? -17.488 -5.457 31.291 1.00 90.31 274 ASP A O 1
ATOM 2232 N N . PRO A 1 275 ? -18.531 -6.338 33.084 1.00 85.19 275 PRO A N 1
ATOM 2233 C CA . PRO A 1 275 ? -19.552 -7.044 32.309 1.00 85.19 275 PRO A CA 1
ATOM 2234 C C . PRO A 1 275 ? -20.428 -6.147 31.420 1.00 85.19 275 PRO A C 1
ATOM 2236 O O . PRO A 1 275 ? -21.031 -6.652 30.471 1.00 85.19 275 PRO A O 1
ATOM 2239 N N . SER A 1 276 ? -20.497 -4.833 31.669 1.00 85.75 276 SER A N 1
ATOM 2240 C CA . SER A 1 276 ? -21.243 -3.901 30.808 1.00 85.75 276 SER A CA 1
ATOM 2241 C C . SER A 1 276 ? -20.583 -3.703 29.435 1.00 85.75 276 SER A C 1
ATOM 2243 O O . SER A 1 276 ? -21.237 -3.315 28.470 1.00 85.75 276 SER A O 1
ATOM 2245 N N . MET A 1 277 ? -19.296 -4.047 29.307 1.00 84.88 277 MET A N 1
ATOM 2246 C CA . MET A 1 277 ? -18.502 -3.858 28.090 1.00 84.88 277 MET A CA 1
ATOM 2247 C C . MET A 1 277 ? -18.497 -5.074 27.153 1.00 84.88 277 MET A C 1
ATOM 2249 O O . MET A 1 277 ? -17.813 -5.060 26.125 1.00 84.88 277 MET A O 1
ATOM 2253 N N . VAL A 1 278 ? -19.262 -6.128 27.461 1.00 80.75 278 VAL A N 1
ATOM 2254 C CA . VAL A 1 278 ? -19.336 -7.359 26.650 1.00 80.75 278 VAL A CA 1
ATOM 2255 C C . VAL A 1 278 ? -19.819 -7.080 25.222 1.00 80.75 278 VAL A C 1
ATOM 2257 O O . VAL A 1 278 ? -19.296 -7.674 24.279 1.00 80.75 278 VAL A O 1
ATOM 2260 N N . GLU A 1 279 ? -20.730 -6.124 25.032 1.00 79.25 279 GLU A N 1
ATOM 2261 C CA . GLU A 1 279 ? -21.245 -5.737 23.707 1.00 79.25 279 GLU A CA 1
ATOM 2262 C C . GLU A 1 279 ? -20.169 -5.130 22.787 1.00 79.25 279 GLU A C 1
ATOM 2264 O O . GLU A 1 279 ? -20.313 -5.134 21.565 1.00 79.25 279 GLU A O 1
ATOM 2269 N N . ASN A 1 280 ? -19.048 -4.657 23.345 1.00 82.75 280 ASN A N 1
ATOM 2270 C CA . ASN A 1 280 ? -17.939 -4.095 22.572 1.00 82.75 280 ASN A CA 1
ATOM 2271 C C . ASN A 1 280 ? -16.952 -5.153 22.052 1.00 82.75 280 ASN A C 1
ATOM 2273 O O . ASN A 1 280 ? -16.012 -4.795 21.326 1.00 82.75 280 ASN A O 1
ATOM 2277 N N . GLN A 1 281 ? -17.125 -6.431 22.408 1.00 88.25 281 GLN A N 1
ATOM 2278 C CA . GLN A 1 281 ? -16.241 -7.506 21.962 1.00 88.25 281 GLN A CA 1
ATOM 2279 C C . GLN A 1 281 ? -16.226 -7.646 20.437 1.00 88.25 281 GLN A C 1
ATOM 2281 O O . GLN A 1 281 ? -17.210 -7.412 19.738 1.00 88.25 281 GLN A O 1
ATOM 2286 N N . LEU A 1 282 ? -15.072 -8.062 19.916 1.00 90.56 282 LEU A N 1
ATOM 2287 C CA . LEU A 1 282 ? -14.892 -8.296 18.491 1.00 90.56 282 LEU A CA 1
ATOM 2288 C C . LEU A 1 282 ? -15.004 -9.791 18.171 1.00 90.56 282 LEU A C 1
ATOM 2290 O O . LEU A 1 282 ? -14.392 -10.620 18.864 1.00 90.56 282 LEU A O 1
ATOM 2294 N N . PRO A 1 283 ? -15.734 -10.160 17.104 1.00 90.38 283 PRO A N 1
ATOM 2295 C CA . PRO A 1 283 ? -15.778 -11.540 16.647 1.00 90.38 283 PRO A CA 1
ATOM 2296 C C . PRO A 1 283 ? -14.405 -11.985 16.110 1.00 90.38 283 PRO A C 1
ATOM 2298 O O . PRO A 1 283 ? -13.503 -11.162 15.900 1.00 90.38 283 PRO A O 1
ATOM 2301 N N . PRO A 1 284 ? -14.213 -13.294 15.874 1.00 89.81 284 PRO A N 1
ATOM 2302 C CA . PRO A 1 284 ? -13.118 -13.764 15.036 1.00 89.81 284 PRO A CA 1
ATOM 2303 C C . PRO A 1 284 ? -13.104 -13.016 13.697 1.00 89.81 284 PRO A C 1
ATOM 2305 O O . PRO A 1 284 ? -14.155 -12.741 13.117 1.00 89.81 284 PRO A O 1
ATOM 2308 N N . LEU A 1 285 ? -11.910 -12.667 13.229 1.00 90.50 285 LEU A N 1
ATOM 2309 C CA . LEU A 1 285 ? -11.737 -11.942 11.978 1.00 90.50 285 LEU A CA 1
ATOM 2310 C C . LEU A 1 285 ? -12.029 -12.860 10.783 1.00 90.50 285 LEU A C 1
ATOM 2312 O O . LEU A 1 285 ? -11.434 -13.937 10.710 1.00 90.50 285 LEU A O 1
ATOM 2316 N N . PRO A 1 286 ? -12.874 -12.455 9.821 1.00 84.69 286 PRO A N 1
ATOM 2317 C CA . PRO A 1 286 ? -13.009 -13.184 8.567 1.00 84.69 286 PRO A CA 1
ATOM 2318 C C . PRO A 1 286 ? -11.713 -13.099 7.752 1.00 84.69 286 PRO A C 1
ATOM 2320 O O . PRO A 1 286 ? -11.256 -12.006 7.418 1.00 84.69 286 PRO A O 1
ATOM 2323 N N . THR A 1 287 ? -11.137 -14.249 7.405 1.00 85.50 287 THR A N 1
ATOM 2324 C CA . THR A 1 287 ? -9.905 -14.355 6.602 1.00 85.50 287 THR A CA 1
ATOM 2325 C C . THR A 1 287 ? -10.155 -14.912 5.197 1.00 85.50 287 THR A C 1
ATOM 2327 O O . THR A 1 287 ? -9.224 -15.372 4.545 1.00 85.50 287 THR A O 1
ATOM 2330 N N . GLU A 1 288 ? -11.400 -14.874 4.710 1.00 86.62 288 GLU A N 1
ATOM 2331 C CA . GLU A 1 288 ? -11.747 -15.289 3.344 1.00 86.62 288 GLU A CA 1
ATOM 2332 C C . GLU A 1 288 ? -10.947 -14.477 2.312 1.00 86.62 288 GLU A C 1
ATOM 2334 O O . GLU A 1 288 ? -11.050 -13.250 2.244 1.00 86.62 288 GLU A O 1
ATOM 2339 N N . GLY A 1 289 ? -10.162 -15.152 1.477 1.00 87.19 289 GLY A N 1
ATOM 2340 C CA . GLY A 1 289 ? -9.251 -14.531 0.521 1.00 87.19 289 GLY A CA 1
ATOM 2341 C C . GLY A 1 289 ? -7.788 -14.533 0.902 1.00 87.19 289 GLY A C 1
ATOM 2342 O O . GLY A 1 289 ? -6.965 -14.208 0.045 1.00 87.19 289 GLY A O 1
ATOM 2343 N N . LYS A 1 290 ? -7.461 -14.945 2.124 1.00 92.00 290 LYS A N 1
ATOM 2344 C CA . LYS A 1 290 ? -6.082 -15.133 2.565 1.00 92.00 290 LYS A CA 1
ATOM 2345 C C . LYS A 1 290 ? -5.383 -16.283 1.837 1.00 92.00 290 LYS A C 1
ATOM 2347 O O . LYS A 1 290 ? -4.174 -16.192 1.630 1.00 92.00 290 LYS A O 1
ATOM 2352 N N . GLU A 1 291 ? -6.136 -17.288 1.384 1.00 92.50 291 GLU A N 1
ATOM 2353 C CA . GLU A 1 291 ? -5.627 -18.489 0.708 1.00 92.50 291 GLU A CA 1
ATOM 2354 C C . GLU A 1 291 ? -4.724 -18.165 -0.493 1.00 92.50 291 GLU A C 1
ATOM 2356 O O . GLU A 1 291 ? -3.755 -18.869 -0.750 1.00 92.50 291 GLU A O 1
ATOM 2361 N N . ILE A 1 292 ? -4.940 -17.023 -1.161 1.00 92.75 292 ILE A N 1
ATOM 2362 C CA . ILE A 1 292 ? -4.080 -16.584 -2.267 1.00 92.75 292 ILE A CA 1
ATOM 2363 C C . ILE A 1 292 ? -2.609 -16.444 -1.851 1.00 92.75 292 ILE A C 1
ATOM 2365 O O . ILE A 1 292 ? -1.706 -16.711 -2.638 1.00 92.75 292 ILE A O 1
ATOM 2369 N N . PHE A 1 293 ? -2.342 -15.992 -0.625 1.00 93.25 293 PHE A N 1
ATOM 2370 C CA . PHE A 1 293 ? -0.977 -15.820 -0.139 1.00 93.25 293 PHE A CA 1
ATOM 2371 C C . PHE A 1 293 ? -0.369 -17.134 0.342 1.00 93.25 293 PHE A C 1
ATOM 2373 O O . PHE A 1 293 ? 0.854 -17.248 0.360 1.00 93.25 293 PHE A O 1
ATOM 2380 N N . GLU A 1 294 ? -1.195 -18.100 0.729 1.00 89.38 294 GLU A N 1
ATOM 2381 C CA . GLU A 1 294 ? -0.745 -19.455 1.035 1.00 89.38 294 GLU A CA 1
ATOM 2382 C C . GLU A 1 294 ? -0.318 -20.127 -0.273 1.00 89.38 294 GLU A C 1
ATOM 2384 O O . GLU A 1 294 ? 0.854 -20.453 -0.409 1.00 89.38 294 GLU A O 1
ATOM 2389 N N . GLU A 1 295 ? -1.175 -20.128 -1.299 1.00 89.25 295 GLU A N 1
ATOM 2390 C CA . GLU A 1 295 ? -0.867 -20.666 -2.636 1.00 89.25 295 GLU A CA 1
ATOM 2391 C C . GLU A 1 295 ? 0.384 -20.034 -3.279 1.00 89.25 295 GLU A C 1
ATOM 2393 O O . GLU A 1 295 ? 1.178 -20.705 -3.937 1.00 89.25 295 GLU A O 1
ATOM 2398 N N . LEU A 1 296 ? 0.578 -18.719 -3.117 1.00 87.44 296 LEU A N 1
ATOM 2399 C CA . LEU A 1 296 ? 1.695 -18.003 -3.743 1.00 87.44 296 LEU A CA 1
ATOM 2400 C C . LEU A 1 296 ? 3.046 -18.225 -3.055 1.00 87.44 296 LEU A C 1
ATOM 2402 O O . LEU A 1 296 ? 4.084 -18.112 -3.718 1.00 87.44 296 LEU A O 1
ATOM 2406 N N . PHE A 1 297 ? 3.039 -18.478 -1.743 1.00 87.94 297 PHE A N 1
ATOM 2407 C CA . PHE A 1 297 ? 4.236 -18.467 -0.899 1.00 87.94 297 PHE A CA 1
ATOM 2408 C C . PHE A 1 297 ? 4.414 -19.751 -0.062 1.00 87.94 297 PHE A C 1
ATOM 2410 O O . PHE A 1 297 ? 5.229 -19.748 0.857 1.00 87.94 297 PHE A O 1
ATOM 2417 N N . GLU A 1 298 ? 3.678 -20.828 -0.363 1.00 73.19 298 GLU A N 1
ATOM 2418 C CA . GLU A 1 298 ? 3.631 -22.088 0.406 1.00 73.19 298 GLU A CA 1
ATOM 2419 C C . GLU A 1 298 ? 4.995 -22.782 0.555 1.00 73.19 298 GLU A C 1
ATOM 2421 O O . GLU A 1 298 ? 5.259 -23.405 1.577 1.00 73.19 298 GLU A O 1
ATOM 2426 N N . ASN A 1 299 ? 5.879 -22.639 -0.439 1.00 64.19 299 ASN A N 1
ATOM 2427 C CA . ASN A 1 299 ? 7.147 -23.379 -0.543 1.00 64.19 299 ASN A CA 1
ATOM 2428 C C . ASN A 1 299 ? 8.363 -22.475 -0.807 1.00 64.19 299 ASN A C 1
ATOM 2430 O O . ASN A 1 299 ? 9.344 -22.903 -1.413 1.00 64.19 299 ASN A O 1
ATOM 2434 N N . ASP A 1 300 ? 8.280 -21.194 -0.451 1.00 60.38 300 ASP A N 1
ATOM 2435 C CA . ASP A 1 300 ? 9.184 -20.190 -1.012 1.00 60.38 300 ASP A CA 1
ATOM 2436 C C . ASP A 1 300 ? 10.402 -19.907 -0.114 1.00 60.38 300 ASP A C 1
ATOM 2438 O O . ASP A 1 300 ? 10.283 -19.262 0.929 1.00 60.38 300 ASP A O 1
ATOM 2442 N N . GLU A 1 301 ? 11.591 -20.334 -0.554 1.00 55.50 301 GLU A N 1
ATOM 2443 C CA . GLU A 1 301 ? 12.877 -19.884 0.009 1.00 55.50 301 GLU A CA 1
ATOM 2444 C C . GLU A 1 301 ? 13.146 -18.393 -0.297 1.00 55.50 301 GLU A C 1
ATOM 2446 O O . GLU A 1 301 ? 13.904 -17.735 0.419 1.00 55.50 301 GLU A O 1
ATOM 2451 N N . ASP A 1 302 ? 12.500 -17.829 -1.332 1.00 60.06 302 ASP A N 1
ATOM 2452 C CA . ASP A 1 302 ? 12.595 -16.419 -1.728 1.00 60.06 302 ASP A CA 1
ATOM 2453 C C . ASP A 1 302 ? 11.205 -15.750 -1.798 1.00 60.06 302 ASP A C 1
ATOM 2455 O O . ASP A 1 302 ? 10.656 -15.565 -2.888 1.00 60.06 302 ASP A O 1
ATOM 2459 N N . PRO A 1 303 ? 10.655 -15.278 -0.662 1.00 58.12 303 PRO A N 1
ATOM 2460 C CA . PRO A 1 303 ? 9.282 -14.774 -0.550 1.00 58.12 303 PRO A CA 1
ATOM 2461 C C . PRO A 1 303 ? 9.006 -13.458 -1.304 1.00 58.12 303 PRO A C 1
ATOM 2463 O O . PRO A 1 303 ? 8.000 -12.798 -1.054 1.00 58.12 303 PRO A O 1
ATOM 2466 N N . GLY A 1 304 ? 9.883 -13.031 -2.212 1.00 55.44 304 GLY A N 1
ATOM 2467 C CA . GLY A 1 304 ? 9.821 -11.732 -2.882 1.00 55.44 304 GLY A CA 1
ATOM 2468 C C . GLY A 1 304 ? 11.071 -10.881 -2.678 1.00 55.44 304 GLY A C 1
ATOM 2469 O O . GLY A 1 304 ? 11.100 -9.744 -3.138 1.00 55.44 304 GLY A O 1
ATOM 2470 N N . MET A 1 305 ? 12.098 -11.392 -1.996 1.00 54.00 305 MET A N 1
ATOM 2471 C CA . MET A 1 305 ? 13.316 -10.663 -1.626 1.00 54.00 305 MET A CA 1
ATOM 2472 C C . MET A 1 305 ? 14.314 -10.558 -2.789 1.00 54.00 305 MET A C 1
ATOM 2474 O O . MET A 1 305 ? 15.065 -9.584 -2.865 1.00 54.00 305 MET A O 1
ATOM 2478 N N . ILE A 1 306 ? 14.319 -11.542 -3.696 1.00 45.91 306 ILE A N 1
ATOM 2479 C CA . ILE A 1 306 ? 15.291 -11.707 -4.791 1.00 45.91 306 ILE A CA 1
ATOM 2480 C C . ILE A 1 306 ? 14.586 -11.835 -6.165 1.00 45.91 306 ILE A C 1
ATOM 2482 O O . ILE A 1 306 ? 15.247 -11.901 -7.208 1.00 45.91 306 ILE A O 1
ATOM 2486 N N . SER A 1 307 ? 13.247 -11.813 -6.214 1.00 43.62 307 SER A N 1
ATOM 2487 C CA . SER A 1 307 ? 12.448 -12.047 -7.433 1.00 43.62 307 SER A CA 1
ATOM 2488 C C . SER A 1 307 ? 11.945 -10.792 -8.171 1.00 43.62 307 SER A C 1
ATOM 2490 O O . SER A 1 307 ? 11.257 -10.916 -9.188 1.00 43.62 307 SER A O 1
ATOM 2492 N N . SER A 1 308 ? 12.322 -9.587 -7.726 1.00 39.12 308 SER A N 1
ATOM 2493 C CA . SER A 1 308 ? 11.917 -8.299 -8.327 1.00 39.12 308 SER A CA 1
ATOM 2494 C C . SER A 1 308 ? 13.029 -7.580 -9.091 1.00 39.12 308 SER A C 1
ATOM 2496 O O . SER A 1 308 ? 14.089 -7.330 -8.474 1.00 39.12 308 SER A O 1
#

Foldseek 3Di:
DFLAADFQQFDPVRRVVRNVLSVQACCQVQLDWDQKDWAAAPVVRDIDIDHRVNRSNQDLVCPLVVVQVNQDNNPDGLLLLLLVVLLLLLLVLVVLQVQFLKAQHNKDKDKDFDSDPVLSVQSVVVCVVCVDDDPPDDDDDDDDDDDDDDDDDPDPDDDPVVDSSCDPPHDPDDPDDRRGHMDIDIDDRVRMDGLPQADEADPDHPPDFDDFDDDDRGTWGADPPPRGTHRNHHQPRSRGGQLSVSSNSLSVSVSSLVSSVVVLVVLVVVCVVPVVSPVVHDDRRDNPSNVSLCVQPVPDPCSRNPRD

InterPro domains:
  IPR005522 Inositol polyphosphate kinase [PF03770] (1-256)
  IPR005522 Inositol polyphosphate kinase [PTHR12400] (1-263)
  IPR038286 Inositol polyphosphate kinase superfamily [G3DSA:3.30.470.160] (1-267)

Organism: NCBI:txid1400762

pLDDT: mean 82.42, std 19.71, range [30.88, 98.25]

Radius of gyration: 22.84 Å; chains: 1; bounding box: 64×43×70 Å

Sequence (308 aa):
MGTRQYGMDATMSKKKSQRKKCDRTTSRSLGVRVCGMQVWNVATESYSIQDKYSGRDVRPDEFDSVLASFLSNGERLLVHQIPVLLQKLYALARIVNRLKGYRFYGCSLLLIYDADRDSQEVFRSWVLEHPSSKSKRGESLERRSRSRQEAERTTLRRSHSEDLLAGPVAKRSSGKRKRGEVNVRIVDFAHTTTGRDWLPYPEEPPARPSDTSTSKGYQAEYDPETGFLYARFPPRYPDQPDRGFLFGLKNITAALERIWNEERIRRMKIARDDPSMVENQLPPLPTEGKEIFEELFENDEDPGMISS